Protein AF-A0A972CJJ8-F1 (afdb_monomer_lite)

Radius of gyration: 21.3 Å; chains: 1; bounding box: 48×37×54 Å

Structure (mmCIF, N/CA/C/O backbone):
data_AF-A0A972CJJ8-F1
#
_entry.id   AF-A0A972CJJ8-F1
#
loop_
_atom_site.group_PDB
_atom_site.id
_atom_site.type_symbol
_atom_site.label_atom_id
_atom_site.label_alt_id
_atom_site.label_comp_id
_atom_site.label_asym_id
_atom_site.label_entity_id
_atom_site.label_seq_id
_atom_site.pdbx_PDB_ins_code
_atom_site.Cartn_x
_atom_site.Cartn_y
_atom_site.Cartn_z
_atom_site.occupancy
_atom_site.B_iso_or_equiv
_atom_site.auth_seq_id
_atom_site.auth_comp_id
_atom_site.auth_asym_id
_atom_site.auth_atom_id
_atom_site.pdbx_PDB_model_num
ATOM 1 N N . GLY A 1 1 ? -22.666 -7.165 20.904 1.00 80.94 1 GLY A N 1
ATOM 2 C CA . GLY A 1 1 ? -22.511 -8.001 19.707 1.00 80.94 1 GLY A CA 1
ATOM 3 C C . GLY A 1 1 ? -22.307 -7.092 18.524 1.00 80.94 1 GLY A C 1
ATOM 4 O O . GLY A 1 1 ? -23.019 -6.099 18.411 1.00 80.94 1 GLY A O 1
ATOM 5 N N . LEU A 1 2 ? -21.305 -7.395 17.711 1.00 93.00 2 LEU A N 1
ATOM 6 C CA . LEU A 1 2 ? -20.988 -6.738 16.452 1.00 93.00 2 LEU A CA 1
ATOM 7 C C . LEU A 1 2 ? -21.570 -7.578 15.318 1.00 93.00 2 LEU A C 1
ATOM 9 O O . LEU A 1 2 ? -21.257 -8.761 15.215 1.00 93.00 2 LEU A O 1
ATOM 13 N N . THR A 1 3 ? -22.386 -6.974 14.462 1.00 94.75 3 THR A N 1
ATOM 14 C CA . THR A 1 3 ? -23.013 -7.681 13.341 1.00 94.75 3 THR A CA 1
ATOM 15 C C . THR A 1 3 ? -22.287 -7.351 12.041 1.00 94.75 3 THR A C 1
ATOM 17 O O . THR A 1 3 ? -22.254 -6.195 11.615 1.00 94.75 3 THR A O 1
ATOM 20 N N . ILE A 1 4 ? -21.734 -8.366 11.375 1.00 94.31 4 ILE A N 1
ATOM 21 C CA . ILE A 1 4 ? -21.133 -8.240 10.044 1.00 94.31 4 ILE A CA 1
ATOM 22 C C . ILE A 1 4 ? -22.136 -8.743 9.012 1.00 94.31 4 ILE A C 1
ATOM 24 O O . ILE A 1 4 ? -22.560 -9.899 9.041 1.00 94.31 4 ILE A O 1
ATOM 28 N N . LYS A 1 5 ? -22.492 -7.867 8.070 1.00 94.44 5 LYS A N 1
ATOM 29 C CA . LYS A 1 5 ? -23.396 -8.179 6.963 1.00 94.44 5 LYS A CA 1
ATOM 30 C C . LYS A 1 5 ? -22.631 -8.226 5.648 1.00 94.44 5 LYS A C 1
ATOM 32 O O . LYS A 1 5 ? -21.999 -7.249 5.254 1.00 94.44 5 LYS A O 1
ATOM 37 N N . THR A 1 6 ? -22.741 -9.346 4.947 1.00 94.75 6 THR A N 1
ATOM 38 C CA . THR A 1 6 ? -22.230 -9.520 3.584 1.00 94.75 6 THR A CA 1
ATOM 39 C C . THR A 1 6 ? -23.395 -9.672 2.602 1.00 94.75 6 THR A C 1
ATOM 41 O O . THR A 1 6 ? -24.566 -9.598 2.979 1.00 94.75 6 THR A O 1
ATOM 44 N N . ALA A 1 7 ? -23.094 -9.882 1.317 1.00 96.12 7 ALA A N 1
ATOM 45 C CA . ALA A 1 7 ? -24.115 -10.214 0.323 1.00 96.12 7 ALA A CA 1
ATOM 46 C C . ALA A 1 7 ? -24.763 -11.594 0.556 1.00 96.12 7 ALA A C 1
ATOM 48 O O . ALA A 1 7 ? -25.822 -11.865 -0.006 1.00 96.12 7 ALA A O 1
ATOM 49 N N . TYR A 1 8 ? -24.130 -12.456 1.357 1.00 96.25 8 TYR A N 1
ATOM 50 C CA . TYR A 1 8 ? -24.517 -13.858 1.515 1.00 96.25 8 TYR A CA 1
ATOM 51 C C . TYR A 1 8 ? -25.035 -14.184 2.915 1.00 96.25 8 TYR A C 1
ATOM 53 O O . TYR A 1 8 ? -25.892 -15.051 3.054 1.00 96.25 8 TYR A O 1
ATOM 61 N N . GLU A 1 9 ? -24.542 -13.496 3.945 1.00 96.94 9 GLU A N 1
ATOM 62 C CA . GLU A 1 9 ? -24.858 -13.822 5.334 1.00 96.94 9 GLU A CA 1
ATOM 63 C C . GLU A 1 9 ? -24.798 -12.612 6.269 1.00 96.94 9 GLU A C 1
ATOM 65 O O . GLU A 1 9 ? -24.289 -11.540 5.931 1.00 96.94 9 GLU A O 1
ATOM 70 N N . CYS A 1 10 ? -25.349 -12.812 7.462 1.00 97.38 10 CYS A N 1
ATOM 71 C CA . CYS A 1 10 ? -25.335 -11.870 8.567 1.00 97.38 10 CYS A CA 1
ATOM 72 C C . CYS A 1 10 ? -24.898 -12.646 9.808 1.00 97.38 10 CYS A C 1
ATOM 74 O O . CYS A 1 10 ? -25.596 -13.574 10.215 1.00 97.38 10 CYS A O 1
ATOM 76 N N . LEU A 1 11 ? -23.737 -12.299 10.357 1.00 97.50 11 LEU A N 1
ATOM 77 C CA . LEU A 1 11 ? -23.111 -13.018 11.464 1.00 97.50 11 LEU A CA 1
ATOM 78 C C . LEU A 1 11 ? -22.839 -12.066 12.626 1.00 97.50 11 LEU A C 1
ATOM 80 O O . LEU A 1 11 ? -22.425 -10.926 12.406 1.00 97.50 11 LEU A O 1
ATOM 84 N N . ASP A 1 12 ? -23.039 -12.560 13.844 1.00 97.31 12 ASP A N 1
ATOM 85 C CA . ASP A 1 12 ? -22.763 -11.829 15.077 1.00 97.31 12 ASP A CA 1
ATOM 86 C C . ASP A 1 12 ? -21.460 -12.314 15.713 1.00 97.31 12 ASP A C 1
ATOM 88 O O . ASP A 1 12 ? -21.200 -13.514 15.804 1.00 97.31 12 ASP A O 1
ATOM 92 N N . PHE A 1 13 ? -20.660 -11.361 16.180 1.00 97.00 13 PHE A N 1
ATOM 93 C CA . PHE A 1 13 ? -19.375 -11.592 16.827 1.00 97.00 13 PHE A CA 1
ATOM 94 C C . PHE A 1 13 ? -19.277 -10.792 18.126 1.00 97.00 13 PHE A C 1
ATOM 96 O O . PHE A 1 13 ? -19.833 -9.697 18.247 1.00 97.00 13 PHE A O 1
ATOM 103 N N . ASP A 1 14 ? -18.529 -11.310 19.095 1.00 95.94 14 ASP A N 1
ATOM 104 C CA . ASP A 1 14 ? -18.196 -10.559 20.309 1.00 95.94 14 ASP A CA 1
ATOM 105 C C . ASP A 1 14 ? -17.062 -9.560 20.058 1.00 95.94 14 ASP A C 1
ATOM 107 O O . ASP A 1 14 ? -17.051 -8.470 20.629 1.00 95.94 14 ASP A O 1
ATOM 111 N N . GLN A 1 15 ? -16.125 -9.925 19.178 1.00 96.25 15 GLN A N 1
ATOM 112 C CA . GLN A 1 15 ? -14.938 -9.142 18.855 1.00 96.25 15 GLN A CA 1
ATOM 113 C C . GLN A 1 15 ? -14.628 -9.208 17.355 1.00 96.25 15 GLN A C 1
ATOM 115 O O . GLN A 1 15 ? -14.825 -10.243 16.717 1.00 96.25 15 GLN A O 1
ATOM 120 N N . VAL A 1 16 ? -14.112 -8.112 16.792 1.00 96.19 16 VAL A N 1
ATOM 121 C CA . VAL A 1 16 ? -13.704 -8.005 15.385 1.00 96.19 16 VAL A CA 1
ATOM 122 C C . VAL A 1 16 ? -12.312 -7.387 15.297 1.00 96.19 16 VAL A C 1
ATOM 124 O O . VAL A 1 16 ? -12.071 -6.293 15.804 1.00 96.19 16 VAL A O 1
ATOM 127 N N . VAL A 1 17 ? -11.406 -8.074 14.599 1.00 96.81 17 VAL A N 1
ATOM 128 C CA . VAL A 1 17 ? -10.062 -7.575 14.281 1.00 96.81 17 VAL A CA 1
ATOM 129 C C . VAL A 1 17 ? -10.027 -7.118 12.825 1.00 96.81 17 VAL A C 1
ATOM 131 O O . VAL A 1 17 ? -10.236 -7.911 11.907 1.00 96.81 17 VAL A O 1
ATOM 134 N N . MET A 1 18 ? -9.746 -5.837 12.601 1.00 96.19 18 MET A N 1
ATOM 135 C CA . MET A 1 18 ? -9.663 -5.230 11.276 1.00 96.19 18 MET A CA 1
ATOM 136 C C . MET A 1 18 ? -8.200 -5.122 10.836 1.00 96.19 18 MET A C 1
ATOM 138 O O . MET A 1 18 ? -7.457 -4.274 11.324 1.00 96.19 18 MET A O 1
ATOM 142 N N . ALA A 1 19 ? -7.800 -5.976 9.892 1.00 95.25 19 ALA A N 1
ATOM 143 C CA . ALA A 1 19 ? -6.480 -5.962 9.242 1.00 95.25 19 ALA A CA 1
ATOM 144 C C . ALA A 1 19 ? -6.530 -5.422 7.795 1.00 95.25 19 ALA A C 1
ATOM 146 O O . ALA A 1 19 ? -5.614 -5.625 7.000 1.00 95.25 19 ALA A O 1
ATOM 147 N N . CYS A 1 20 ? -7.647 -4.797 7.425 1.00 93.81 20 CYS A N 1
ATOM 148 C CA . CYS A 1 20 ? -7.935 -4.281 6.092 1.00 93.81 20 CYS A CA 1
ATOM 149 C C . CYS A 1 20 ? -7.614 -2.778 5.978 1.00 93.81 20 CYS A C 1
ATOM 151 O O . CYS A 1 20 ? -7.429 -2.115 6.999 1.00 93.81 20 CYS A O 1
ATOM 153 N N . PRO A 1 21 ? -7.593 -2.207 4.757 1.00 95.06 21 PRO A N 1
ATOM 154 C CA . PRO A 1 21 ? -7.491 -0.760 4.558 1.00 95.06 21 PRO A CA 1
ATOM 155 C C . PRO A 1 21 ? -8.620 -0.019 5.298 1.00 95.06 21 PRO A C 1
ATOM 157 O O . PRO A 1 21 ? -9.790 -0.109 4.919 1.00 95.06 21 PRO A O 1
ATOM 160 N N . LEU A 1 22 ? -8.281 0.643 6.409 1.00 95.69 22 LEU A N 1
ATOM 161 C CA . LEU A 1 22 ? -9.261 1.183 7.359 1.00 95.69 22 LEU A CA 1
ATOM 162 C C . LEU A 1 22 ? -10.067 2.356 6.789 1.00 95.69 22 LEU A C 1
ATOM 164 O O . LEU A 1 22 ? -11.198 2.585 7.214 1.00 95.69 22 LEU A O 1
ATOM 168 N N . GLU A 1 23 ? -9.528 3.064 5.796 1.00 95.81 23 GLU A N 1
ATOM 169 C CA . GLU A 1 23 ? -10.211 4.159 5.105 1.00 95.81 23 GLU A CA 1
ATOM 170 C C . GLU A 1 23 ? -11.465 3.680 4.366 1.00 95.81 23 GLU A C 1
ATOM 172 O O . GLU A 1 23 ? -12.417 4.431 4.199 1.00 95.81 23 GLU A O 1
ATOM 177 N N . GLN A 1 24 ? -11.512 2.407 3.958 1.00 95.38 24 GLN A N 1
ATOM 178 C CA . GLN A 1 24 ? -12.688 1.832 3.288 1.00 95.38 24 GLN A CA 1
ATOM 179 C C . GLN A 1 24 ? -13.877 1.653 4.234 1.00 95.38 24 GLN A C 1
ATOM 181 O O . GLN A 1 24 ? -15.006 1.462 3.784 1.00 95.38 24 GLN A O 1
ATOM 186 N N . PHE A 1 25 ? -13.623 1.732 5.539 1.00 94.56 25 PHE A N 1
ATOM 187 C CA . PHE A 1 25 ? -14.601 1.523 6.594 1.00 94.56 25 PHE A CA 1
ATOM 188 C C . PHE A 1 25 ? -14.829 2.786 7.428 1.00 94.56 25 PHE A C 1
ATOM 190 O O . PHE A 1 25 ? -15.491 2.712 8.460 1.00 94.56 25 PHE A O 1
ATOM 197 N N . SER A 1 26 ? -14.333 3.950 6.998 1.00 95.31 26 SER A N 1
ATOM 198 C CA . SER A 1 26 ? -14.514 5.217 7.720 1.00 95.31 26 SER A CA 1
ATOM 199 C C . SER A 1 26 ? -15.981 5.640 7.843 1.00 95.31 26 SER A C 1
ATOM 201 O O . SER A 1 26 ? -16.353 6.299 8.808 1.00 95.31 26 SER A O 1
ATOM 203 N N . ASN A 1 27 ? -16.837 5.203 6.918 1.00 94.00 27 ASN A N 1
ATOM 204 C CA . ASN A 1 27 ? -18.266 5.520 6.908 1.00 94.00 27 ASN A CA 1
ATOM 205 C C . ASN A 1 27 ? -19.124 4.604 7.794 1.00 94.00 27 ASN A C 1
ATOM 207 O O . ASN A 1 27 ? -20.345 4.739 7.784 1.00 94.00 27 ASN A O 1
ATOM 211 N N . LEU A 1 28 ? -18.533 3.650 8.521 1.00 93.00 28 LEU A N 1
ATOM 212 C CA . LEU A 1 28 ? -19.305 2.816 9.439 1.00 93.00 28 LEU A CA 1
ATOM 213 C C . LEU A 1 28 ? -19.816 3.644 10.629 1.00 93.00 28 LEU A C 1
ATOM 215 O O . LEU A 1 28 ? -19.073 4.418 11.235 1.00 93.00 28 LEU A O 1
ATOM 219 N N . ASP A 1 29 ? -21.065 3.397 11.025 1.00 91.19 29 ASP A N 1
ATOM 220 C CA . ASP A 1 29 ? -21.730 4.095 12.138 1.00 91.19 29 ASP A CA 1
ATOM 221 C C . ASP A 1 29 ? -21.117 3.793 13.520 1.00 91.19 29 ASP A C 1
ATOM 223 O O . ASP A 1 29 ? -21.467 4.425 14.514 1.00 91.19 29 ASP A O 1
ATOM 227 N N . ILE A 1 30 ? -20.168 2.854 13.592 1.00 92.38 30 ILE A N 1
ATOM 228 C CA . ILE A 1 30 ? -19.437 2.502 14.819 1.00 92.38 30 ILE A CA 1
ATOM 229 C C . ILE A 1 30 ? -18.415 3.574 15.233 1.00 92.38 30 ILE A C 1
ATOM 231 O O . ILE A 1 30 ? -17.886 3.540 16.343 1.00 92.38 30 ILE A O 1
ATOM 235 N N . TRP A 1 31 ? -18.116 4.530 14.351 1.00 94.88 31 TRP A N 1
ATOM 236 C CA . TRP A 1 31 ? -17.093 5.544 14.579 1.00 94.88 31 TRP A CA 1
ATOM 237 C C . TRP A 1 31 ? -17.669 6.878 15.052 1.00 94.88 31 TRP A C 1
ATOM 239 O O . TRP A 1 31 ? -18.626 7.410 14.477 1.00 94.88 31 TRP A O 1
ATOM 249 N N . ASP A 1 32 ? -17.007 7.489 16.038 1.00 95.00 32 ASP A N 1
ATOM 250 C CA . ASP A 1 32 ? -17.199 8.907 16.347 1.00 95.00 32 ASP A CA 1
ATOM 251 C C . ASP A 1 32 ? -16.605 9.814 15.254 1.00 95.00 32 ASP A C 1
ATOM 253 O O . ASP A 1 32 ? -15.777 9.389 14.446 1.00 95.00 32 ASP A O 1
ATOM 257 N N . GLU A 1 33 ? -17.028 11.080 15.223 1.00 96.12 33 GLU A N 1
ATOM 258 C CA . GLU A 1 33 ? -16.625 12.039 14.183 1.00 96.12 33 GLU A CA 1
ATOM 259 C C . GLU A 1 33 ? -15.104 12.198 14.067 1.00 96.12 33 GLU A C 1
ATOM 261 O O . GLU A 1 33 ? -14.577 12.319 12.960 1.00 96.12 33 GLU A O 1
ATOM 266 N N . LYS A 1 34 ? -14.383 12.151 15.195 1.00 96.12 34 LYS A N 1
ATOM 267 C CA . LYS A 1 34 ? -12.925 12.303 15.210 1.00 96.12 34 LYS A CA 1
ATOM 268 C C . LYS A 1 34 ? -12.230 11.066 14.640 1.00 96.12 34 LYS A C 1
ATOM 270 O O . LYS A 1 34 ? -11.247 11.207 13.917 1.00 96.12 34 LYS A O 1
ATOM 275 N N . THR A 1 35 ? -12.731 9.867 14.937 1.00 96.31 35 THR A N 1
ATOM 276 C CA . THR A 1 35 ? -12.243 8.629 14.315 1.00 96.31 35 THR A CA 1
ATOM 277 C C . THR A 1 35 ? -12.457 8.666 12.808 1.00 96.31 35 THR A C 1
ATOM 279 O O . THR A 1 35 ? -11.501 8.438 12.071 1.00 96.31 35 THR A O 1
ATOM 282 N N . ARG A 1 36 ? -13.665 9.018 12.341 1.00 97.19 36 ARG A N 1
ATOM 283 C CA . ARG A 1 36 ? -13.954 9.114 10.898 1.00 97.19 36 ARG A CA 1
ATOM 284 C C . ARG A 1 36 ? -13.008 10.086 10.205 1.00 97.19 36 ARG A C 1
ATOM 286 O O . ARG A 1 36 ? -12.357 9.708 9.238 1.00 97.19 36 ARG A O 1
ATOM 293 N N . TYR A 1 37 ? -12.842 11.278 10.785 1.00 96.69 37 TYR A N 1
ATOM 294 C CA . TYR A 1 37 ? -11.895 12.282 10.303 1.00 96.69 37 TYR A CA 1
ATOM 295 C C . TYR A 1 37 ? -10.486 11.711 10.103 1.00 96.69 37 TYR A C 1
ATOM 297 O O . TYR A 1 37 ? -9.876 11.958 9.069 1.00 96.69 37 TYR A O 1
ATOM 305 N N . PHE A 1 38 ? -9.962 10.939 11.058 1.00 98.06 38 PHE A N 1
ATOM 306 C CA . PHE A 1 38 ? -8.629 10.356 10.928 1.00 98.06 38 PHE A CA 1
ATOM 307 C C . PHE A 1 38 ? -8.553 9.215 9.917 1.00 98.06 38 PHE A C 1
ATOM 309 O O . PHE A 1 38 ? -7.598 9.172 9.143 1.00 98.06 38 PHE A O 1
ATOM 316 N N . LEU A 1 39 ? -9.540 8.317 9.892 1.00 97.38 39 LEU A N 1
ATOM 317 C CA . LEU A 1 39 ? -9.571 7.221 8.922 1.00 97.38 39 LEU A CA 1
ATOM 318 C C . LEU A 1 39 ? -9.620 7.753 7.478 1.00 97.38 39 LEU A C 1
ATOM 320 O O . LEU A 1 39 ? -8.898 7.251 6.620 1.00 97.38 39 LEU A O 1
ATOM 324 N N . ASP A 1 40 ? -10.366 8.834 7.231 1.00 97.25 40 ASP A N 1
ATOM 325 C CA . ASP A 1 40 ? -10.446 9.504 5.922 1.00 97.25 40 ASP A CA 1
ATOM 326 C C . ASP A 1 40 ? -9.139 10.198 5.494 1.00 97.25 40 ASP A C 1
ATOM 328 O O . ASP A 1 40 ? -8.966 10.566 4.328 1.00 97.25 40 ASP A O 1
ATOM 332 N N . LYS A 1 41 ? -8.200 10.409 6.424 1.00 97.75 41 LYS A N 1
ATOM 333 C CA . LYS A 1 41 ? -6.893 11.024 6.144 1.00 97.75 41 LYS A CA 1
ATOM 334 C C . LYS A 1 41 ? -5.822 10.010 5.766 1.00 97.75 41 LYS A C 1
ATOM 336 O O . LYS A 1 41 ? -4.723 10.440 5.404 1.00 97.75 41 LYS A O 1
ATOM 341 N N . ILE A 1 42 ? -6.114 8.709 5.835 1.00 97.62 42 ILE A N 1
ATOM 342 C CA . ILE A 1 42 ? -5.186 7.662 5.407 1.00 97.62 42 ILE A CA 1
ATOM 343 C C . ILE A 1 42 ? -4.970 7.785 3.895 1.00 97.62 42 ILE A C 1
ATOM 345 O O . ILE A 1 42 ? -5.899 7.807 3.088 1.00 97.62 42 ILE A O 1
ATOM 349 N N . LYS A 1 43 ? -3.703 7.892 3.514 1.00 96.19 43 LYS A N 1
ATOM 350 C CA . LYS A 1 43 ? -3.205 8.025 2.146 1.00 96.19 43 LYS A CA 1
ATOM 351 C C . LYS A 1 43 ? -2.345 6.820 1.810 1.00 96.19 43 LYS A C 1
ATOM 353 O O . LYS A 1 43 ? -1.860 6.125 2.694 1.00 96.19 43 LYS A O 1
ATOM 358 N N . TYR A 1 44 ? -2.130 6.615 0.519 1.00 95.38 44 TYR A N 1
ATOM 359 C CA . TYR A 1 44 ? -1.328 5.522 -0.012 1.00 95.38 44 TYR A CA 1
ATOM 360 C C . TYR A 1 44 ? -0.361 6.054 -1.054 1.00 95.38 44 TYR A C 1
ATOM 362 O O . TYR A 1 44 ? -0.612 7.081 -1.689 1.00 95.38 44 TYR A O 1
ATOM 370 N N . GLN A 1 45 ? 0.729 5.326 -1.240 1.00 92.00 45 GLN A N 1
ATOM 371 C CA . GLN A 1 45 ? 1.565 5.455 -2.417 1.00 92.00 45 GLN A CA 1
ATOM 372 C C . GLN A 1 45 ? 1.034 4.526 -3.505 1.00 92.00 45 GLN A C 1
ATOM 374 O O . GLN A 1 45 ? 0.869 3.323 -3.297 1.00 92.00 45 GLN A O 1
ATOM 379 N N . ASP A 1 46 ? 0.799 5.086 -4.683 1.00 93.31 46 ASP A N 1
ATOM 380 C CA . ASP A 1 46 ? 0.463 4.315 -5.871 1.00 93.31 46 ASP A CA 1
ATOM 381 C C . ASP A 1 46 ? 1.732 3.644 -6.414 1.00 93.31 46 ASP A C 1
ATOM 383 O O . ASP A 1 46 ? 2.650 4.313 -6.904 1.00 93.31 46 ASP A O 1
ATOM 387 N N . PHE A 1 47 ? 1.801 2.318 -6.281 1.00 94.88 47 PHE A N 1
ATOM 388 C CA . PHE A 1 47 ? 2.988 1.524 -6.588 1.00 94.88 47 PHE A CA 1
ATOM 389 C C . PHE A 1 47 ? 2.675 0.455 -7.632 1.00 94.88 47 PHE A C 1
ATOM 391 O O . PHE A 1 47 ? 1.718 -0.308 -7.507 1.00 94.88 47 PHE A O 1
ATOM 398 N N . ASN A 1 48 ? 3.481 0.393 -8.683 1.00 96.75 48 ASN A N 1
ATOM 399 C CA . ASN A 1 48 ? 3.289 -0.505 -9.809 1.00 96.75 48 ASN A CA 1
ATOM 400 C C . ASN A 1 48 ? 4.378 -1.570 -9.824 1.00 96.75 48 ASN A C 1
ATOM 402 O O . ASN A 1 48 ? 5.562 -1.279 -9.649 1.00 96.75 48 ASN A O 1
ATOM 406 N N . THR A 1 49 ? 3.959 -2.798 -10.107 1.00 97.31 49 THR A N 1
ATOM 407 C CA . THR A 1 49 ? 4.843 -3.935 -10.352 1.00 97.31 49 THR A CA 1
ATOM 408 C C . THR A 1 49 ? 4.566 -4.486 -11.741 1.00 97.31 49 THR A C 1
ATOM 410 O O . THR A 1 49 ? 3.418 -4.834 -12.047 1.00 97.31 49 THR A O 1
ATOM 413 N N . TYR A 1 50 ? 5.603 -4.605 -12.561 1.00 97.31 50 TYR A N 1
ATOM 414 C CA . TYR A 1 50 ? 5.508 -5.133 -13.917 1.00 97.31 50 TYR A CA 1
ATOM 415 C C . TYR A 1 50 ? 6.397 -6.361 -14.069 1.00 97.31 50 TYR A C 1
ATOM 417 O O . TYR A 1 50 ? 7.588 -6.292 -13.804 1.00 97.31 50 TYR A O 1
ATOM 425 N N . GLY A 1 51 ? 5.835 -7.473 -14.527 1.00 95.88 51 GLY A N 1
ATOM 426 C CA . GLY A 1 51 ? 6.598 -8.623 -14.997 1.00 95.88 51 GLY A CA 1
ATOM 427 C C . GLY A 1 51 ? 6.797 -8.520 -16.503 1.00 95.88 51 GLY A C 1
ATOM 428 O O . GLY A 1 51 ? 5.811 -8.498 -17.244 1.00 95.88 51 GLY A O 1
ATOM 429 N N . PHE A 1 52 ? 8.046 -8.487 -16.955 1.00 95.00 52 PHE A N 1
ATOM 430 C CA . PHE A 1 52 ? 8.410 -8.501 -18.369 1.00 95.00 52 PHE A CA 1
ATOM 431 C C . PHE A 1 52 ? 9.247 -9.727 -18.700 1.00 95.00 52 PHE A C 1
ATOM 433 O O . PHE A 1 52 ? 10.164 -10.082 -17.967 1.00 95.00 52 PHE A O 1
ATOM 440 N N . ILE A 1 53 ? 8.942 -10.351 -19.833 1.00 93.12 53 ILE A N 1
ATOM 441 C CA . ILE A 1 53 ? 9.810 -11.348 -20.451 1.00 93.12 53 ILE A CA 1
ATOM 442 C C . ILE A 1 53 ? 10.768 -10.595 -21.369 1.00 93.12 53 ILE A C 1
ATOM 444 O O . ILE A 1 53 ? 10.314 -9.862 -22.249 1.00 93.12 53 ILE A O 1
ATOM 448 N N . VAL A 1 54 ? 12.068 -10.754 -21.140 1.00 90.31 54 VAL A N 1
ATOM 449 C CA . VAL A 1 54 ? 13.136 -10.004 -21.811 1.00 90.31 54 VAL A CA 1
ATOM 450 C C . VAL A 1 54 ? 14.181 -10.954 -22.385 1.00 90.31 54 VAL A C 1
ATOM 452 O O . VAL A 1 54 ? 14.405 -12.032 -21.843 1.00 90.31 54 VAL A O 1
ATOM 455 N N . ASP A 1 55 ? 14.818 -10.564 -23.486 1.00 85.06 55 ASP A N 1
ATOM 456 C CA . ASP A 1 55 ? 15.893 -11.313 -24.155 1.00 85.06 55 ASP A CA 1
ATOM 457 C C . ASP A 1 55 ? 17.251 -11.188 -23.444 1.00 85.06 55 ASP A C 1
ATOM 459 O O . A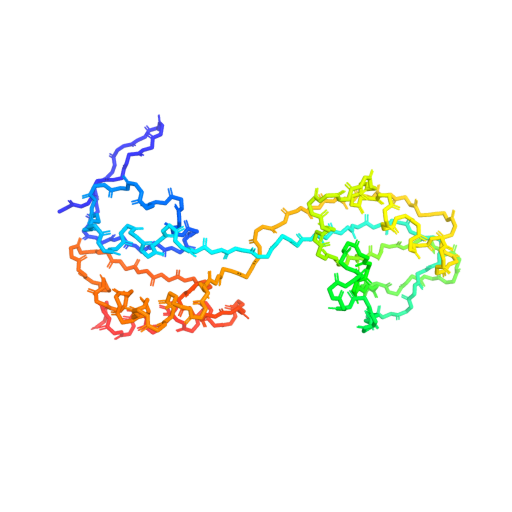SP A 1 55 ? 18.114 -12.055 -23.568 1.00 85.06 55 ASP A O 1
ATOM 463 N N . ARG A 1 56 ? 17.438 -10.103 -22.690 1.00 80.69 56 ARG A N 1
ATOM 464 C CA . ARG A 1 56 ? 18.624 -9.830 -21.882 1.00 80.69 56 ARG A CA 1
ATOM 465 C C . ARG A 1 56 ? 18.207 -9.490 -20.464 1.00 80.69 56 ARG A C 1
ATOM 467 O O . ARG A 1 56 ? 17.812 -8.367 -20.166 1.00 80.69 56 ARG A O 1
ATOM 474 N N . VAL A 1 57 ? 18.304 -10.485 -19.592 1.00 72.81 57 VAL A N 1
ATOM 475 C CA . VAL A 1 57 ? 17.993 -10.336 -18.173 1.00 72.81 57 VAL A CA 1
ATOM 476 C C . VAL A 1 57 ? 19.169 -9.636 -17.478 1.00 72.81 57 VAL A C 1
ATOM 478 O O . VAL A 1 57 ? 20.280 -10.178 -17.489 1.00 72.81 57 VAL A O 1
ATOM 481 N N . PRO A 1 58 ? 18.982 -8.446 -16.877 1.00 74.75 58 PRO A N 1
ATOM 482 C CA . PRO A 1 58 ? 20.013 -7.867 -16.020 1.00 74.75 58 PRO A CA 1
ATOM 483 C C . PRO A 1 58 ? 20.244 -8.806 -14.832 1.00 74.75 58 PRO A C 1
ATOM 485 O O . PRO A 1 58 ? 19.289 -9.326 -14.276 1.00 74.75 58 PRO A O 1
ATOM 488 N N . ARG A 1 59 ? 21.492 -9.075 -14.437 1.00 76.62 59 ARG A N 1
ATOM 489 C CA . ARG A 1 59 ? 21.750 -10.044 -13.357 1.00 76.62 59 ARG A CA 1
ATOM 490 C C . ARG A 1 59 ? 21.360 -9.482 -11.990 1.00 76.62 59 ARG A C 1
ATOM 492 O O . ARG A 1 59 ? 21.760 -8.371 -11.646 1.00 76.62 59 ARG A O 1
ATOM 499 N N . GLY A 1 60 ? 20.670 -10.302 -11.199 1.00 83.38 60 GLY A N 1
ATOM 500 C CA . GLY A 1 60 ? 20.325 -10.012 -9.812 1.00 83.38 60 GLY A CA 1
ATOM 501 C C . GLY A 1 60 ? 19.308 -8.881 -9.653 1.00 83.38 60 GLY A C 1
ATOM 502 O O . GLY A 1 60 ? 18.467 -8.635 -10.516 1.00 83.38 60 GLY A O 1
ATOM 503 N N . CYS A 1 61 ? 19.396 -8.191 -8.522 1.00 88.94 61 CYS A N 1
ATOM 504 C CA . CYS A 1 61 ? 18.541 -7.061 -8.186 1.00 88.94 61 CYS A CA 1
ATOM 505 C C . CYS A 1 61 ? 19.355 -5.767 -8.227 1.00 88.94 61 CYS A C 1
ATOM 507 O O . CYS A 1 61 ? 20.515 -5.738 -7.804 1.00 88.94 61 CYS A O 1
ATOM 509 N N . GLY A 1 62 ? 18.749 -4.696 -8.724 1.00 90.31 62 GLY A N 1
ATOM 510 C CA . GLY A 1 62 ? 19.372 -3.382 -8.736 1.00 90.31 62 GLY A CA 1
ATOM 511 C C . GLY A 1 62 ? 18.364 -2.251 -8.631 1.00 90.31 62 GLY A C 1
ATOM 512 O O . GLY A 1 62 ? 17.154 -2.445 -8.731 1.00 90.31 62 GLY A O 1
ATOM 513 N N . CYS A 1 63 ? 18.891 -1.057 -8.378 1.00 93.38 63 CYS A N 1
ATOM 514 C CA . CYS A 1 63 ? 18.113 0.144 -8.119 1.00 93.38 63 CYS A CA 1
ATOM 515 C C . CYS A 1 63 ? 18.663 1.318 -8.935 1.00 93.38 63 CYS A C 1
ATOM 517 O O . CYS A 1 63 ? 19.877 1.516 -9.001 1.00 93.38 63 CYS A O 1
ATOM 519 N N . ILE A 1 64 ? 17.768 2.112 -9.522 1.00 93.00 64 ILE A N 1
ATOM 520 C CA . ILE A 1 64 ? 18.083 3.355 -10.229 1.00 93.00 64 ILE A CA 1
ATOM 521 C C . ILE A 1 64 ? 17.757 4.514 -9.286 1.00 93.00 64 ILE A C 1
ATOM 523 O O . ILE A 1 64 ? 16.645 5.041 -9.273 1.00 93.00 64 ILE A O 1
ATOM 527 N N . LEU A 1 65 ? 18.731 4.902 -8.460 1.00 92.62 65 LEU A N 1
ATOM 528 C CA . LEU A 1 65 ? 18.531 5.895 -7.394 1.00 92.62 65 LEU A CA 1
ATOM 529 C C . LEU A 1 65 ? 18.070 7.261 -7.919 1.00 92.62 65 LEU A C 1
ATOM 531 O O . LEU A 1 65 ? 17.293 7.945 -7.257 1.00 92.62 65 LEU A O 1
ATOM 535 N N . GLU A 1 66 ? 18.495 7.644 -9.121 1.00 93.25 66 GLU A N 1
ATOM 536 C CA . GLU A 1 66 ? 18.073 8.887 -9.778 1.00 93.25 66 GLU A CA 1
ATOM 537 C C . GLU A 1 66 ? 16.554 8.934 -10.008 1.00 93.25 66 GLU A C 1
ATOM 539 O O . GLU A 1 66 ? 15.937 9.997 -9.902 1.00 93.25 66 GLU A O 1
ATOM 544 N N . ASN A 1 67 ? 15.926 7.773 -10.225 1.00 95.06 67 ASN A N 1
ATOM 545 C CA . ASN A 1 67 ? 14.485 7.657 -10.430 1.00 95.06 67 ASN A CA 1
ATOM 546 C C . ASN A 1 67 ? 13.670 7.732 -9.123 1.00 95.06 67 ASN A C 1
ATOM 548 O O . ASN A 1 67 ? 12.442 7.783 -9.169 1.00 95.06 67 ASN A O 1
ATOM 552 N N . LEU A 1 68 ? 14.318 7.815 -7.952 1.00 90.69 68 LEU A N 1
ATOM 553 C CA . LEU A 1 68 ? 13.643 8.118 -6.678 1.00 90.69 68 LEU A CA 1
ATOM 554 C C . LEU A 1 68 ? 13.286 9.606 -6.537 1.00 90.69 68 LEU A C 1
ATOM 556 O O . LEU A 1 68 ? 12.508 9.984 -5.659 1.00 90.69 68 LEU A O 1
ATOM 560 N N . SER A 1 69 ? 13.850 10.457 -7.394 1.00 91.75 69 SER A N 1
ATOM 561 C CA . SER A 1 69 ? 13.551 11.882 -7.431 1.00 91.75 69 SER A CA 1
ATOM 562 C C . SER A 1 69 ? 12.075 12.152 -7.781 1.00 91.75 69 SER A C 1
ATOM 564 O O . SER A 1 69 ? 11.536 11.521 -8.695 1.00 91.75 69 SER A O 1
ATOM 566 N N . PRO A 1 70 ? 11.411 13.150 -7.156 1.00 88.62 70 PRO A N 1
ATOM 567 C CA . PRO A 1 70 ? 10.063 13.567 -7.542 1.00 88.62 70 PRO A CA 1
ATOM 568 C C . PRO A 1 70 ? 9.915 13.916 -9.030 1.00 88.62 70 PRO A C 1
ATOM 570 O O . PRO A 1 70 ? 8.845 13.700 -9.596 1.00 88.62 70 PRO A O 1
ATOM 573 N N . GLN A 1 71 ? 10.974 14.430 -9.669 1.00 90.44 71 GLN A N 1
ATOM 574 C CA . GLN A 1 71 ? 10.979 14.777 -11.096 1.00 90.44 71 GLN A CA 1
ATOM 575 C C . GLN A 1 71 ? 11.010 13.548 -12.017 1.00 90.44 71 GLN A C 1
ATOM 577 O O . GLN A 1 71 ? 10.714 13.671 -13.201 1.00 90.44 71 GLN A O 1
ATOM 582 N N . ARG A 1 72 ? 11.355 12.373 -11.479 1.00 93.94 72 ARG A N 1
ATOM 583 C CA . ARG A 1 72 ? 11.467 11.098 -12.200 1.00 93.94 72 ARG A CA 1
ATOM 584 C C . ARG A 1 72 ? 10.404 10.081 -11.765 1.00 93.94 72 ARG A C 1
ATOM 586 O O . ARG A 1 72 ? 10.521 8.891 -12.046 1.00 93.94 72 ARG A O 1
ATOM 593 N N . LYS A 1 73 ? 9.333 10.533 -11.103 1.00 93.44 73 LYS A N 1
ATOM 594 C CA . LYS A 1 73 ? 8.178 9.679 -10.789 1.00 93.44 73 LYS A CA 1
ATOM 595 C C . LYS A 1 73 ? 7.604 9.040 -12.055 1.00 93.44 73 LYS A C 1
ATOM 597 O O . LYS A 1 73 ? 7.425 9.722 -13.060 1.00 93.44 73 LYS A O 1
ATOM 602 N N . GLY A 1 74 ? 7.260 7.757 -11.974 1.00 95.25 74 GLY A N 1
ATOM 603 C CA . GLY A 1 74 ? 6.775 6.967 -13.109 1.00 95.25 74 GLY A CA 1
ATOM 604 C C . GLY A 1 74 ? 7.826 6.050 -13.732 1.00 95.25 74 GLY A C 1
ATOM 605 O O . GLY A 1 74 ? 7.447 5.072 -14.369 1.00 95.25 74 GLY A O 1
ATOM 606 N N . HIS A 1 75 ? 9.113 6.336 -13.524 1.00 96.94 75 HIS A N 1
ATOM 607 C CA . HIS A 1 75 ? 10.219 5.554 -14.073 1.00 96.94 75 HIS A CA 1
ATOM 608 C C . HIS A 1 75 ? 10.596 4.358 -13.183 1.00 96.94 75 HIS A C 1
ATOM 610 O O . HIS A 1 75 ? 10.282 4.333 -11.987 1.00 96.94 75 HIS A O 1
ATOM 616 N N . ILE A 1 76 ? 11.289 3.373 -13.763 1.00 96.12 76 ILE A N 1
ATOM 617 C CA . ILE A 1 76 ? 11.782 2.175 -13.064 1.00 96.12 76 ILE A CA 1
ATOM 618 C C . ILE A 1 76 ? 12.673 2.593 -11.889 1.00 96.12 76 ILE A C 1
ATOM 620 O O . ILE A 1 76 ? 13.694 3.250 -12.079 1.00 96.12 76 ILE A O 1
ATOM 624 N N . THR A 1 77 ? 12.331 2.181 -10.671 1.00 96.25 77 THR A N 1
ATOM 625 C CA . THR A 1 77 ? 13.163 2.412 -9.482 1.00 96.25 77 THR A CA 1
ATOM 626 C C . THR A 1 77 ? 13.985 1.189 -9.125 1.00 96.25 77 THR A C 1
ATOM 628 O O . THR A 1 77 ? 15.157 1.325 -8.796 1.00 96.25 77 THR A O 1
ATOM 631 N N . ILE A 1 78 ? 13.395 -0.002 -9.203 1.00 95.06 78 ILE A N 1
ATOM 632 C CA . ILE A 1 78 ? 14.045 -1.272 -8.870 1.00 95.06 78 ILE A CA 1
ATOM 633 C C . ILE A 1 78 ? 13.735 -2.272 -9.979 1.00 95.06 78 ILE A C 1
ATOM 635 O O . ILE A 1 78 ? 12.623 -2.287 -10.514 1.00 95.06 78 ILE A O 1
ATOM 639 N N . TRP A 1 79 ? 14.700 -3.130 -10.289 1.00 93.31 79 TRP A N 1
ATOM 640 C CA . TRP A 1 79 ? 14.449 -4.370 -11.012 1.00 93.31 79 TRP A CA 1
ATOM 641 C C . TRP A 1 79 ? 14.911 -5.560 -10.177 1.00 93.31 79 TRP A C 1
ATOM 643 O O . TRP A 1 79 ? 15.917 -5.487 -9.473 1.00 93.31 79 TRP A O 1
ATOM 653 N N . ASP A 1 80 ? 14.183 -6.661 -10.290 1.00 92.69 80 ASP A N 1
ATOM 654 C CA . ASP A 1 80 ? 14.537 -7.947 -9.712 1.00 92.69 80 ASP A CA 1
ATOM 655 C C . ASP A 1 80 ? 14.518 -9.014 -10.808 1.00 92.69 80 ASP A C 1
ATOM 657 O O . ASP A 1 80 ? 13.465 -9.381 -11.343 1.00 92.69 80 ASP A O 1
ATOM 661 N N . ALA A 1 81 ? 15.707 -9.497 -11.155 1.00 89.50 81 ALA A N 1
ATOM 662 C CA . ALA A 1 81 ? 15.898 -10.691 -11.954 1.00 89.50 81 ALA A CA 1
ATOM 663 C C . ALA A 1 81 ? 16.256 -11.852 -11.032 1.00 89.50 81 ALA A C 1
ATOM 665 O O . ALA A 1 81 ? 17.421 -12.175 -10.788 1.00 89.50 81 ALA A O 1
ATOM 666 N N . ARG A 1 82 ? 15.204 -12.470 -10.509 1.00 83.69 82 ARG A N 1
ATOM 667 C CA . ARG A 1 82 ? 15.316 -13.517 -9.499 1.00 83.69 82 ARG A CA 1
ATOM 668 C C . ARG A 1 82 ? 15.921 -14.817 -10.024 1.00 83.69 82 ARG A C 1
ATOM 670 O O . ARG A 1 82 ? 16.529 -15.559 -9.256 1.00 83.69 82 ARG A O 1
ATOM 677 N N . TRP A 1 83 ? 15.698 -15.122 -11.299 1.00 81.44 83 TRP A N 1
ATOM 678 C CA . TRP A 1 83 ? 16.074 -16.400 -11.896 1.00 81.44 83 TRP A CA 1
ATOM 679 C C . TRP A 1 83 ? 17.293 -16.222 -12.794 1.00 81.44 83 TRP A C 1
ATOM 681 O O . TRP A 1 83 ? 17.294 -15.379 -13.692 1.00 81.44 83 TRP A O 1
ATOM 691 N N . GLU A 1 84 ? 18.333 -17.020 -12.545 1.00 67.94 84 GLU A N 1
ATOM 692 C CA . GLU A 1 84 ? 19.465 -17.118 -13.457 1.00 67.94 84 GLU A CA 1
ATOM 693 C C . GLU A 1 84 ? 19.042 -17.919 -14.683 1.00 67.94 84 GLU A C 1
ATOM 695 O O . GLU A 1 84 ? 18.870 -19.135 -14.640 1.00 67.94 84 GLU A O 1
ATOM 700 N N . GLU A 1 85 ? 18.859 -17.202 -15.778 1.00 69.81 85 GLU A N 1
ATOM 701 C CA . GLU A 1 85 ? 18.577 -17.785 -17.076 1.00 69.81 85 GLU A CA 1
ATOM 702 C C . GLU A 1 85 ? 19.887 -18.060 -17.828 1.00 69.81 85 GLU A C 1
ATOM 704 O O . GLU A 1 85 ? 20.892 -17.355 -17.671 1.00 69.81 85 GLU A O 1
ATOM 709 N N . GLY A 1 86 ? 19.894 -19.127 -18.629 1.00 61.12 86 GLY A N 1
ATOM 710 C CA . GLY A 1 86 ? 21.041 -19.497 -19.452 1.00 61.12 86 GLY A CA 1
ATOM 711 C C . GLY A 1 86 ? 21.405 -18.402 -20.461 1.00 61.12 86 GLY A C 1
ATOM 712 O O . GLY A 1 86 ? 20.579 -17.591 -20.875 1.00 61.12 86 GLY A O 1
ATOM 713 N N . VAL A 1 87 ? 22.666 -18.370 -20.898 1.00 60.44 87 VAL A N 1
ATOM 714 C CA . VAL A 1 87 ? 23.107 -17.414 -21.926 1.00 60.44 87 VAL A CA 1
ATOM 715 C C . VAL A 1 87 ? 22.273 -17.612 -23.199 1.00 60.44 87 VAL A C 1
ATOM 717 O O . VAL A 1 87 ? 22.333 -18.671 -23.819 1.00 60.44 87 VAL A O 1
ATOM 720 N N . GLY A 1 88 ? 21.514 -16.585 -23.590 1.00 63.91 88 GLY A N 1
ATOM 721 C CA . GLY A 1 88 ? 20.669 -16.598 -24.787 1.00 63.91 88 GLY A CA 1
ATOM 722 C C . GLY A 1 88 ? 19.226 -17.073 -24.576 1.00 63.91 88 GLY A C 1
ATOM 723 O O . GLY A 1 88 ? 18.505 -17.180 -25.568 1.00 63.91 88 GLY A O 1
ATOM 724 N N . SER A 1 89 ? 18.783 -17.343 -23.339 1.00 74.00 89 SER A N 1
ATOM 725 C CA . SER A 1 89 ? 17.361 -17.555 -23.042 1.00 74.00 89 SER A CA 1
ATOM 726 C C . SER A 1 89 ? 16.662 -16.258 -22.632 1.00 74.00 89 SER A C 1
ATOM 728 O O . SER A 1 89 ? 17.266 -15.327 -22.100 1.00 74.00 89 SER A O 1
ATOM 730 N N . GLN A 1 90 ? 15.360 -16.197 -22.919 1.00 85.06 90 GLN A N 1
ATOM 731 C CA . GLN A 1 90 ? 14.501 -15.157 -22.367 1.00 85.06 90 GLN A CA 1
ATOM 732 C C . GLN A 1 90 ? 14.291 -15.406 -20.875 1.00 85.06 90 GLN A C 1
ATOM 734 O O . GLN A 1 90 ? 14.169 -16.556 -20.462 1.00 85.06 90 GLN A O 1
ATOM 739 N N . GLY A 1 91 ? 14.154 -14.341 -20.093 1.00 88.62 91 GLY A N 1
ATOM 740 C CA . GLY A 1 91 ? 13.826 -14.456 -18.677 1.00 88.62 91 GLY A CA 1
ATOM 741 C C . GLY A 1 91 ? 12.816 -13.439 -18.198 1.00 88.62 91 GLY A C 1
ATOM 742 O O . GLY A 1 91 ? 12.527 -12.449 -18.870 1.00 88.62 91 GLY A O 1
ATOM 743 N N . LEU A 1 92 ? 12.266 -13.714 -17.020 1.00 91.06 92 LEU A N 1
ATOM 744 C CA . LEU A 1 92 ? 11.327 -12.833 -16.344 1.00 91.06 92 LEU A CA 1
ATOM 745 C C . LEU A 1 92 ? 12.089 -11.845 -15.457 1.00 91.06 92 LEU A C 1
ATOM 747 O O . LEU A 1 92 ? 12.793 -12.254 -14.535 1.00 91.06 92 LEU A O 1
ATOM 751 N N . VAL A 1 93 ? 11.880 -10.555 -15.697 1.00 93.12 93 VAL A N 1
ATOM 752 C CA . VAL A 1 93 ? 12.300 -9.473 -14.804 1.00 93.12 93 VAL A CA 1
ATOM 753 C C . VAL A 1 93 ? 11.070 -8.813 -14.192 1.00 93.12 93 VAL A C 1
ATOM 755 O O . VAL A 1 93 ? 10.077 -8.560 -14.884 1.00 93.12 93 VAL A O 1
ATOM 758 N N . VAL A 1 94 ? 11.124 -8.548 -12.889 1.00 95.56 94 VAL A N 1
ATOM 759 C CA . VAL A 1 94 ? 10.107 -7.764 -12.185 1.00 95.56 94 VAL A CA 1
ATOM 760 C C . VAL A 1 94 ? 10.621 -6.344 -12.015 1.00 95.56 94 VAL A C 1
ATOM 762 O O . VAL A 1 94 ? 11.720 -6.133 -11.519 1.00 95.56 94 VAL A O 1
ATOM 765 N N . LEU A 1 95 ? 9.830 -5.367 -12.438 1.00 96.12 95 LEU A N 1
ATOM 766 C CA . LEU A 1 95 ? 10.149 -3.947 -12.380 1.00 96.12 95 LEU A CA 1
ATOM 767 C C . LEU A 1 95 ? 9.200 -3.258 -11.415 1.00 96.12 95 LEU A C 1
ATOM 769 O O . LEU A 1 95 ? 7.996 -3.532 -11.410 1.00 96.12 95 LEU A O 1
ATOM 773 N N . TYR A 1 96 ? 9.741 -2.328 -10.646 1.00 96.81 96 TYR A N 1
ATOM 774 C CA . TYR A 1 96 ? 9.016 -1.567 -9.643 1.00 96.81 96 TYR A CA 1
ATOM 775 C C . TYR A 1 96 ? 9.076 -0.085 -9.990 1.00 96.81 96 TYR A C 1
ATOM 777 O O . TYR A 1 96 ? 10.140 0.425 -10.338 1.00 96.81 96 TYR A O 1
ATOM 785 N N . ALA A 1 97 ? 7.942 0.604 -9.893 1.00 96.88 97 ALA A N 1
ATOM 786 C CA . ALA A 1 97 ? 7.858 2.040 -10.135 1.00 96.88 97 ALA A CA 1
ATOM 787 C C . ALA A 1 97 ? 6.670 2.656 -9.392 1.00 96.88 97 ALA A C 1
ATOM 789 O O . ALA A 1 97 ? 5.609 2.043 -9.273 1.00 96.88 97 ALA A O 1
ATOM 790 N N . TYR A 1 98 ? 6.812 3.898 -8.939 1.00 95.56 98 TYR A N 1
ATOM 791 C CA . TYR A 1 98 ? 5.666 4.686 -8.482 1.00 95.56 98 TYR A CA 1
ATOM 792 C C . TYR A 1 98 ? 4.850 5.202 -9.665 1.00 95.56 98 TYR A C 1
ATOM 794 O O . TYR A 1 98 ? 5.339 5.245 -10.792 1.00 95.56 98 TYR A O 1
ATOM 802 N N . ASP A 1 99 ? 3.621 5.635 -9.408 1.00 94.25 99 ASP A N 1
ATOM 803 C CA . ASP A 1 99 ? 2.844 6.356 -10.411 1.00 94.25 99 ASP A CA 1
ATOM 804 C C . ASP A 1 99 ? 3.570 7.619 -10.909 1.00 94.25 99 ASP A C 1
ATOM 806 O O . ASP A 1 99 ? 4.178 8.348 -10.109 1.00 94.25 99 ASP A O 1
ATOM 810 N N . PRO A 1 100 ? 3.471 7.928 -12.215 1.00 93.81 100 PRO A N 1
ATOM 811 C CA . PRO A 1 100 ? 3.861 9.232 -12.721 1.00 93.81 100 PRO A CA 1
ATOM 812 C C . PRO A 1 100 ? 2.985 10.334 -12.102 1.00 93.81 100 PRO A C 1
ATOM 814 O O . PRO A 1 100 ? 1.906 10.059 -11.566 1.00 93.81 100 PRO A O 1
ATOM 817 N N . PRO A 1 101 ? 3.408 11.6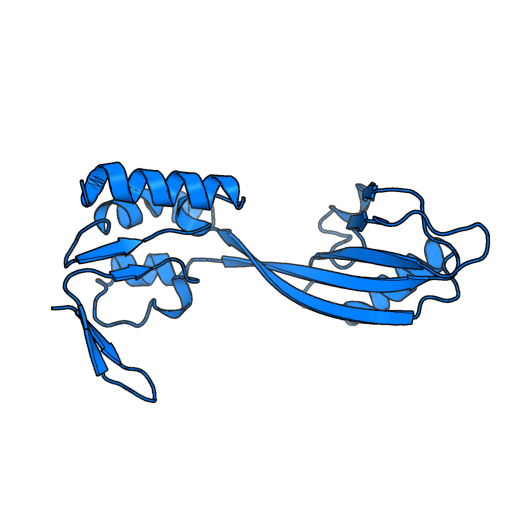09 -12.180 1.00 91.44 101 PRO A N 1
ATOM 818 C CA . PRO A 1 101 ? 2.563 12.728 -11.780 1.00 91.44 101 PRO A CA 1
ATOM 819 C C . PRO A 1 101 ? 1.188 12.659 -12.461 1.00 91.44 101 PRO A C 1
ATOM 821 O O . PRO A 1 101 ? 1.101 12.301 -13.633 1.00 91.44 101 PRO A O 1
ATOM 824 N N . LYS A 1 102 ? 0.118 13.048 -11.753 1.00 88.69 102 LYS A N 1
ATOM 825 C CA . LYS A 1 102 ? -1.269 12.967 -12.261 1.00 88.69 102 LYS A CA 1
ATOM 826 C C . LYS A 1 102 ? -1.487 13.701 -13.590 1.00 88.69 102 LYS A C 1
ATOM 828 O O . LYS A 1 102 ? -2.315 13.281 -14.384 1.00 88.69 102 LYS A O 1
ATOM 833 N N . GLU A 1 103 ? -0.719 14.761 -13.826 1.00 90.94 103 GLU A N 1
ATOM 834 C CA . GLU A 1 103 ? -0.763 15.577 -15.047 1.00 90.94 103 GLU A CA 1
ATOM 835 C C . GLU A 1 103 ? 0.034 14.969 -16.221 1.00 90.94 103 GLU A C 1
ATOM 837 O O . GLU A 1 103 ? 0.107 15.557 -17.303 1.00 90.94 103 GLU A O 1
ATOM 842 N N . SER A 1 104 ? 0.690 13.818 -16.018 1.00 90.31 104 SER A N 1
ATOM 843 C CA . SER A 1 104 ? 1.478 13.156 -17.058 1.00 90.31 104 SER A CA 1
ATOM 844 C C . SER A 1 104 ? 0.594 12.743 -18.230 1.00 90.31 104 SER A C 1
ATOM 846 O O . SER A 1 104 ? -0.422 12.071 -18.065 1.00 90.31 104 SER A O 1
ATOM 848 N N . LYS A 1 105 ? 1.032 13.092 -19.443 1.00 92.69 105 LYS A N 1
ATOM 849 C CA . LYS A 1 105 ? 0.403 12.646 -20.697 1.00 92.69 105 LYS A CA 1
ATOM 850 C C . LYS A 1 105 ? 0.885 11.267 -21.149 1.00 92.69 105 LYS A C 1
ATOM 852 O O . LYS A 1 105 ? 0.288 10.687 -22.049 1.00 92.69 105 LYS A O 1
ATOM 857 N N . ILE A 1 106 ? 1.975 10.772 -20.562 1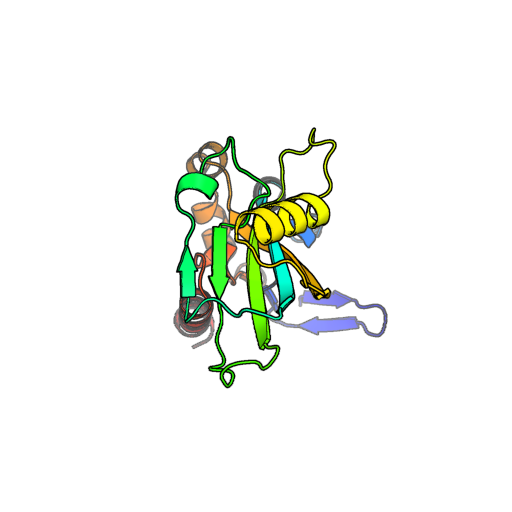.00 92.88 106 ILE A N 1
ATOM 858 C CA . ILE A 1 106 ? 2.554 9.465 -20.878 1.00 92.88 106 ILE A CA 1
ATOM 859 C C . ILE A 1 106 ? 1.996 8.453 -19.885 1.00 92.88 106 ILE A C 1
ATOM 861 O O . ILE A 1 106 ? 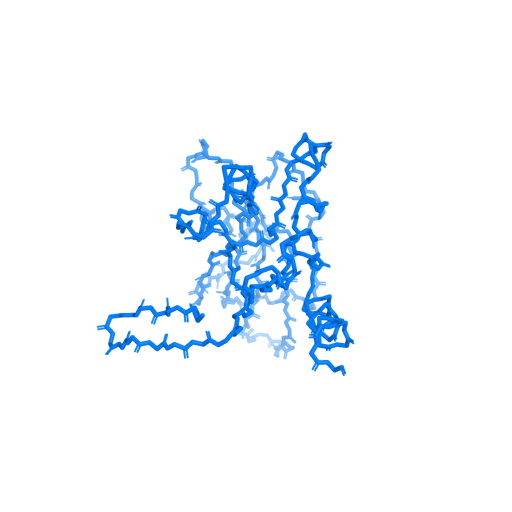1.979 8.709 -18.675 1.00 92.88 106 ILE A O 1
ATOM 865 N N . SER A 1 107 ? 1.524 7.315 -20.398 1.00 93.25 107 SER A N 1
ATOM 866 C CA . SER A 1 107 ? 0.996 6.251 -19.553 1.00 93.25 107 SER A CA 1
ATOM 867 C C . SER A 1 107 ? 2.106 5.615 -18.713 1.00 93.25 107 SER A C 1
ATOM 869 O O . SER A 1 107 ? 3.278 5.614 -19.092 1.00 93.25 107 SER A O 1
ATOM 871 N N . ARG A 1 108 ? 1.724 5.021 -17.576 1.00 93.94 108 ARG A N 1
ATOM 872 C CA . ARG A 1 108 ? 2.667 4.329 -16.684 1.00 93.94 108 ARG A CA 1
ATOM 873 C C . ARG A 1 108 ? 3.451 3.251 -17.433 1.00 93.94 108 ARG A C 1
ATOM 875 O O . ARG A 1 108 ? 4.657 3.157 -17.286 1.00 93.94 108 ARG A O 1
ATOM 882 N N . LEU A 1 109 ? 2.769 2.466 -18.269 1.00 95.06 109 LEU A N 1
ATOM 883 C CA . LEU A 1 109 ? 3.387 1.373 -19.015 1.00 95.06 109 LEU A CA 1
ATOM 884 C C . LEU A 1 109 ? 4.331 1.876 -20.114 1.00 95.06 109 LEU A C 1
ATOM 886 O O . LEU A 1 109 ? 5.354 1.242 -20.360 1.00 95.06 109 LEU A O 1
ATOM 890 N N . ASP A 1 110 ? 4.000 2.986 -20.774 1.00 95.12 110 ASP A N 1
ATOM 891 C CA . ASP A 1 110 ? 4.837 3.520 -21.851 1.00 95.12 110 ASP A CA 1
ATOM 892 C C . ASP A 1 110 ? 6.144 4.111 -21.313 1.00 95.12 110 ASP A C 1
ATOM 894 O O . ASP A 1 110 ? 7.178 3.936 -21.949 1.00 95.12 110 ASP A O 1
ATOM 898 N N . LEU A 1 111 ? 6.130 4.710 -20.113 1.00 95.62 111 LEU A N 1
ATOM 899 C CA . LEU A 1 111 ? 7.362 5.112 -19.418 1.00 95.62 111 LEU A CA 1
ATOM 900 C C . LEU A 1 111 ? 8.266 3.910 -19.134 1.00 95.62 111 LEU A C 1
ATOM 902 O O . LEU A 1 111 ? 9.453 3.956 -19.424 1.00 95.62 111 LEU A O 1
ATOM 906 N N . ILE A 1 112 ? 7.700 2.807 -18.637 1.00 96.00 112 ILE A N 1
ATOM 907 C CA . ILE A 1 112 ? 8.474 1.595 -18.334 1.00 96.00 112 ILE A CA 1
ATOM 908 C C . ILE A 1 112 ? 9.059 0.965 -19.598 1.00 96.00 112 ILE A C 1
ATOM 910 O O . ILE A 1 112 ? 10.192 0.496 -19.579 1.00 96.00 112 ILE A O 1
ATOM 914 N N . LYS A 1 113 ? 8.310 0.952 -20.706 1.00 94.44 113 LYS A N 1
ATOM 915 C CA . LYS A 1 113 ? 8.835 0.478 -21.995 1.00 94.44 113 LYS A CA 1
ATOM 916 C C . LYS A 1 113 ? 9.973 1.365 -22.495 1.00 94.44 113 LYS A C 1
ATOM 918 O O . LYS A 1 113 ? 10.992 0.828 -22.906 1.00 94.44 113 LYS A O 1
ATOM 923 N N . ALA A 1 114 ? 9.820 2.686 -22.401 1.00 93.94 114 ALA A N 1
ATOM 924 C CA . ALA A 1 114 ? 10.877 3.624 -22.766 1.00 93.94 114 ALA A CA 1
ATOM 925 C C . ALA A 1 114 ? 12.137 3.418 -21.908 1.00 93.94 114 ALA A C 1
ATOM 927 O O . ALA A 1 114 ? 13.233 3.347 -22.452 1.00 93.94 114 ALA A O 1
ATOM 928 N N . ASP A 1 115 ? 11.985 3.225 -20.594 1.00 94.25 115 ASP A N 1
ATOM 929 C CA . ASP A 1 115 ? 13.112 2.930 -19.702 1.00 94.25 115 ASP A CA 1
ATOM 930 C C . ASP A 1 115 ? 13.804 1.607 -20.070 1.00 94.25 115 ASP A C 1
ATOM 932 O O . ASP A 1 115 ? 15.029 1.515 -20.056 1.00 94.25 115 ASP A O 1
ATOM 936 N N . LEU A 1 116 ? 13.039 0.566 -20.416 1.00 92.25 116 LEU A N 1
ATOM 937 C CA . LEU A 1 116 ? 13.599 -0.709 -20.876 1.00 92.25 116 LEU A CA 1
ATOM 938 C C . LEU A 1 116 ? 14.376 -0.553 -22.187 1.00 92.25 116 LEU A C 1
ATOM 940 O O . LEU A 1 116 ? 15.466 -1.115 -22.312 1.00 92.25 116 LEU A O 1
ATOM 944 N N . ASP A 1 117 ? 13.853 0.230 -23.129 1.00 91.38 117 ASP A N 1
ATOM 945 C CA . ASP A 1 117 ? 14.534 0.536 -24.386 1.00 91.38 117 ASP A CA 1
ATOM 946 C C . ASP A 1 117 ? 15.845 1.308 -24.134 1.00 91.38 117 ASP A C 1
ATOM 948 O O . ASP A 1 117 ? 16.883 0.951 -24.696 1.00 91.38 117 ASP A O 1
ATOM 952 N N . GLU A 1 118 ? 15.839 2.302 -23.235 1.00 89.88 118 GLU A N 1
ATOM 953 C CA . GLU A 1 118 ? 17.033 3.056 -22.810 1.00 89.88 118 GLU A CA 1
ATOM 954 C C . GLU A 1 118 ? 18.083 2.161 -22.128 1.00 89.88 118 GLU A C 1
ATOM 956 O O . GLU A 1 118 ? 19.287 2.344 -22.327 1.00 89.88 118 GLU A O 1
ATOM 961 N N . LEU A 1 119 ? 17.642 1.144 -21.382 1.00 87.25 119 LEU A N 1
ATOM 962 C CA . LEU A 1 119 ? 18.503 0.116 -20.785 1.00 87.25 119 LEU A CA 1
ATOM 963 C C . LEU A 1 119 ? 18.984 -0.942 -21.800 1.00 87.25 119 LEU A C 1
ATOM 965 O O . LEU A 1 119 ? 19.720 -1.863 -21.439 1.00 87.25 119 LEU A O 1
ATOM 969 N N . GLY A 1 120 ? 18.598 -0.822 -23.074 1.00 86.12 120 GLY A N 1
ATOM 970 C CA . GLY A 1 120 ? 19.005 -1.720 -24.154 1.00 86.12 120 GLY A CA 1
ATOM 971 C C . GLY A 1 120 ? 18.210 -3.027 -24.223 1.00 86.12 120 GLY A C 1
ATOM 972 O O . GLY A 1 120 ? 18.645 -3.971 -24.888 1.00 86.12 120 GLY A O 1
ATOM 973 N N . VAL A 1 121 ? 17.052 -3.109 -23.570 1.00 85.88 121 VAL A N 1
ATOM 974 C CA . VAL A 1 121 ? 16.176 -4.289 -23.555 1.00 85.88 121 VAL A CA 1
ATOM 975 C C . VAL A 1 121 ? 15.145 -4.197 -24.685 1.00 85.88 121 VAL A C 1
ATOM 977 O O . VAL A 1 121 ? 13.974 -3.904 -24.476 1.00 85.88 121 VAL A O 1
ATOM 980 N N . GLY A 1 122 ? 15.592 -4.457 -25.914 1.00 73.00 122 GLY A N 1
ATOM 981 C CA . GLY A 1 122 ? 14.799 -4.193 -27.124 1.00 73.00 122 GLY A CA 1
ATOM 982 C C . GLY A 1 122 ? 13.659 -5.177 -27.432 1.00 73.00 122 GLY A C 1
ATOM 983 O O . GLY A 1 122 ? 12.851 -4.897 -28.314 1.00 73.00 122 GLY A O 1
ATOM 984 N N . GLN A 1 123 ? 13.569 -6.332 -26.759 1.00 84.19 123 GLN A N 1
ATOM 985 C CA . GLN A 1 123 ? 12.477 -7.305 -26.956 1.00 84.19 123 GLN A CA 1
ATOM 986 C C . GLN A 1 123 ? 11.715 -7.600 -25.660 1.00 84.19 123 GLN A C 1
ATOM 988 O O . GLN A 1 123 ? 11.494 -8.754 -25.287 1.00 84.19 123 GLN A O 1
ATOM 993 N N . ALA A 1 124 ? 11.298 -6.545 -24.962 1.00 91.88 124 ALA A N 1
ATOM 994 C CA . ALA A 1 124 ? 10.495 -6.673 -23.757 1.00 91.88 124 ALA A CA 1
ATOM 995 C C . ALA A 1 124 ? 9.020 -6.973 -24.076 1.00 91.88 124 ALA A C 1
ATOM 997 O O . ALA A 1 124 ? 8.319 -6.192 -24.724 1.00 91.88 124 ALA A O 1
ATOM 998 N N . ARG A 1 125 ? 8.503 -8.087 -23.551 1.00 94.38 125 ARG A N 1
ATOM 999 C CA . ARG A 1 125 ? 7.081 -8.441 -23.619 1.00 94.38 125 ARG A CA 1
ATOM 1000 C C . ARG A 1 125 ? 6.457 -8.397 -22.235 1.00 94.38 125 ARG A C 1
ATOM 1002 O O . ARG A 1 125 ? 6.858 -9.146 -21.347 1.00 94.38 125 ARG A O 1
ATOM 1009 N N . LEU A 1 126 ? 5.437 -7.558 -22.067 1.00 96.31 126 LEU A N 1
ATOM 1010 C CA . LEU A 1 126 ? 4.678 -7.503 -20.821 1.00 96.31 126 LEU A CA 1
ATOM 1011 C C . LEU A 1 126 ? 4.012 -8.863 -20.564 1.00 96.31 126 LEU A C 1
ATOM 1013 O O . LEU A 1 126 ? 3.252 -9.359 -21.396 1.00 96.31 126 LEU A O 1
ATOM 1017 N N . TYR A 1 127 ? 4.300 -9.447 -19.407 1.00 96.00 127 TYR A N 1
ATOM 1018 C CA . TYR A 1 127 ? 3.676 -10.672 -18.917 1.00 96.00 127 TYR A CA 1
ATOM 1019 C C . TYR A 1 127 ? 2.550 -10.354 -17.931 1.00 96.00 127 TYR A C 1
ATOM 1021 O O . TYR A 1 127 ? 1.450 -10.891 -18.044 1.00 96.00 127 TYR A O 1
ATOM 1029 N N . GLN A 1 128 ? 2.802 -9.443 -16.988 1.00 96.81 128 GLN A N 1
ATOM 1030 C CA . GLN A 1 128 ? 1.815 -9.028 -15.996 1.00 96.81 128 GLN A CA 1
ATOM 1031 C C . GLN A 1 128 ? 2.070 -7.595 -15.537 1.00 96.81 128 GLN A C 1
ATOM 1033 O O . GLN A 1 128 ? 3.212 -7.171 -15.411 1.00 96.81 128 GLN A O 1
ATOM 1038 N N . ALA A 1 129 ? 1.001 -6.868 -15.225 1.00 97.31 129 ALA A N 1
ATOM 1039 C CA . ALA A 1 129 ? 1.067 -5.601 -14.512 1.00 97.31 129 ALA A CA 1
ATOM 1040 C C . ALA A 1 129 ? 0.117 -5.653 -13.313 1.00 97.31 129 ALA A C 1
ATOM 1042 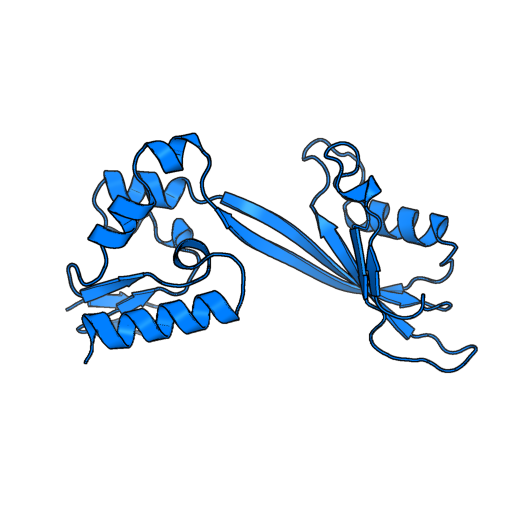O O . ALA A 1 129 ? -0.997 -6.176 -13.417 1.00 97.31 129 ALA A O 1
ATOM 1043 N N . ARG A 1 130 ? 0.551 -5.115 -12.174 1.00 97.19 130 ARG A N 1
ATOM 1044 C CA . ARG A 1 130 ? -0.290 -4.893 -10.994 1.00 97.19 130 ARG A CA 1
ATOM 1045 C C . ARG A 1 130 ? -0.038 -3.498 -10.447 1.00 97.19 130 ARG A C 1
ATOM 1047 O O . ARG A 1 130 ? 1.099 -3.036 -10.413 1.00 97.19 130 ARG A O 1
ATOM 1054 N N . HIS A 1 131 ? -1.121 -2.861 -10.025 1.00 96.25 131 HIS A N 1
ATOM 1055 C CA . HIS A 1 131 ? -1.128 -1.565 -9.363 1.00 96.25 131 HIS A CA 1
ATOM 1056 C C . HIS A 1 131 ? -1.611 -1.775 -7.931 1.00 96.25 131 HIS A C 1
ATOM 1058 O O . HIS A 1 131 ? -2.612 -2.460 -7.711 1.00 96.25 131 HIS A O 1
ATOM 1064 N N . TRP A 1 132 ? -0.865 -1.235 -6.976 1.00 95.50 132 TRP A N 1
ATOM 1065 C CA . TRP A 1 132 ? -1.044 -1.464 -5.552 1.00 95.50 132 TRP A CA 1
ATOM 1066 C C . TRP A 1 132 ? -1.257 -0.140 -4.829 1.00 95.50 132 TRP A C 1
ATOM 1068 O O . TRP A 1 132 ? -0.488 0.807 -5.006 1.00 95.50 132 TRP A O 1
ATOM 1078 N N . LYS A 1 133 ? -2.259 -0.121 -3.945 1.00 92.19 133 LYS A N 1
ATOM 1079 C CA . LYS A 1 133 ? -2.329 0.838 -2.842 1.00 92.19 133 LYS A CA 1
ATOM 1080 C C . LYS A 1 133 ? -1.307 0.404 -1.795 1.00 92.19 133 LYS A C 1
ATOM 1082 O O . LYS A 1 133 ? -1.591 -0.472 -0.985 1.00 92.19 133 LYS A O 1
ATOM 1087 N N . HIS A 1 134 ? -0.105 0.955 -1.865 1.00 93.44 134 HIS A N 1
ATOM 1088 C CA . HIS A 1 134 ? 1.019 0.536 -1.037 1.00 93.44 134 HIS A CA 1
ATOM 1089 C C . HIS A 1 134 ? 1.321 1.576 0.041 1.00 93.44 134 HIS A C 1
ATOM 1091 O O . HIS A 1 134 ? 1.109 2.766 -0.183 1.00 93.44 134 HIS A O 1
ATOM 1097 N N . HIS A 1 135 ? 1.862 1.140 1.181 1.00 92.88 135 HIS A N 1
ATOM 1098 C CA . HIS A 1 135 ? 2.320 2.020 2.257 1.00 92.88 135 HIS A CA 1
ATOM 1099 C C . HIS A 1 135 ? 1.229 2.984 2.738 1.00 92.88 135 HIS A C 1
ATOM 1101 O O . HIS A 1 135 ? 1.288 4.164 2.396 1.00 92.88 135 HIS A O 1
ATOM 1107 N N . PRO A 1 136 ? 0.223 2.513 3.497 1.00 95.88 136 PRO A N 1
ATOM 1108 C CA . PRO A 1 136 ? -0.716 3.418 4.142 1.00 95.88 136 PRO A CA 1
ATOM 1109 C C . PRO A 1 136 ? 0.015 4.366 5.096 1.00 95.88 136 PRO A C 1
ATOM 1111 O O . PRO A 1 136 ? 0.854 3.943 5.889 1.00 95.88 136 PRO A O 1
ATOM 1114 N N . TYR A 1 137 ? -0.324 5.650 5.041 1.00 96.12 137 TYR A N 1
ATOM 1115 C CA . TYR A 1 137 ? 0.262 6.681 5.891 1.00 96.12 137 TYR A CA 1
ATOM 1116 C C . TYR A 1 137 ? -0.708 7.841 6.111 1.00 96.12 137 TYR A C 1
ATOM 1118 O O . TYR A 1 137 ? -1.687 8.005 5.390 1.00 96.12 137 TYR A O 1
ATOM 1126 N N . VAL A 1 138 ? -0.399 8.702 7.074 1.00 97.31 138 VAL A N 1
ATOM 1127 C CA . VAL A 1 138 ? -1.046 10.009 7.238 1.00 97.31 138 VAL A CA 1
ATOM 1128 C C . VAL A 1 138 ? -0.000 11.118 7.130 1.00 97.31 138 VAL A C 1
ATOM 1130 O O . VAL A 1 138 ? 1.192 10.889 7.340 1.00 97.31 138 VAL A O 1
ATOM 1133 N N . ASP A 1 139 ? -0.415 12.326 6.747 1.00 96.94 139 ASP A N 1
ATOM 1134 C CA . ASP A 1 139 ? 0.524 13.446 6.628 1.00 96.94 139 ASP A CA 1
ATOM 1135 C C . ASP A 1 139 ? 0.998 13.969 7.995 1.00 96.94 139 ASP A C 1
ATOM 1137 O O . ASP A 1 139 ? 0.421 13.685 9.044 1.00 96.94 139 ASP A O 1
ATOM 1141 N N . SER A 1 140 ? 2.072 14.762 7.989 1.00 97.44 140 SER A N 1
ATOM 1142 C CA . SER A 1 140 ? 2.682 15.280 9.219 1.00 97.44 140 SER A CA 1
ATOM 1143 C C . SER A 1 140 ? 1.748 16.156 10.051 1.00 97.44 140 SER A C 1
ATOM 1145 O O . SER A 1 140 ? 1.956 16.277 11.255 1.00 97.44 140 SER A O 1
ATOM 1147 N N . GLN A 1 141 ? 0.752 16.792 9.432 1.00 98.00 141 GLN A N 1
ATOM 1148 C CA . GLN A 1 141 ? -0.254 17.555 10.163 1.00 98.00 141 GLN A CA 1
ATOM 1149 C C . GLN A 1 141 ? -1.187 16.604 10.919 1.00 98.00 141 GLN A C 1
ATOM 1151 O O . GLN A 1 141 ? -1.343 16.738 12.127 1.00 98.00 141 GLN A O 1
ATOM 1156 N N . THR A 1 142 ? -1.720 15.599 10.229 1.00 98.06 142 THR A N 1
ATOM 1157 C CA . THR A 1 142 ? -2.594 14.571 10.804 1.00 98.06 142 THR A CA 1
ATOM 1158 C C . THR A 1 142 ? -1.896 13.799 11.929 1.00 98.06 142 THR A C 1
ATOM 1160 O O . THR A 1 142 ? -2.500 13.529 12.964 1.00 98.06 142 THR A O 1
ATOM 1163 N N . LEU A 1 143 ? -0.596 13.505 11.779 1.00 97.00 143 LEU A N 1
ATOM 1164 C CA . LEU A 1 143 ? 0.218 12.927 12.855 1.00 97.00 143 LEU A CA 1
ATOM 1165 C C . LEU A 1 143 ? 0.236 13.821 14.100 1.00 97.00 143 LEU A C 1
ATOM 1167 O O . LEU A 1 143 ? -0.019 13.340 15.198 1.00 97.00 143 LEU A O 1
ATOM 1171 N N . LYS A 1 144 ? 0.493 15.126 13.933 1.00 97.81 144 LYS A N 1
ATOM 1172 C CA . LYS A 1 144 ? 0.523 16.098 15.043 1.00 97.81 144 LYS A CA 1
ATOM 1173 C C . LYS A 1 144 ? -0.835 16.283 15.718 1.00 97.81 144 LYS A C 1
ATOM 1175 O O . LYS A 1 144 ? -0.880 16.643 16.889 1.00 97.81 144 LYS A O 1
ATOM 1180 N N . GLU A 1 145 ? -1.927 16.061 14.992 1.00 97.94 145 GLU A N 1
ATOM 1181 C CA . GLU A 1 145 ? -3.296 16.128 15.519 1.00 97.94 145 GLU A CA 1
ATOM 1182 C C . GLU A 1 145 ? -3.656 14.926 16.417 1.00 97.94 145 GLU A C 1
ATOM 1184 O O . GLU A 1 145 ? -4.693 14.946 17.090 1.00 97.94 145 GLU A O 1
ATOM 1189 N N . GLY A 1 146 ? -2.787 13.912 16.478 1.00 97.75 146 GLY A N 1
ATOM 1190 C CA . GLY A 1 146 ? -2.892 12.784 17.398 1.00 97.75 146 GLY A CA 1
ATOM 1191 C C . GLY A 1 146 ? -3.510 11.529 16.779 1.00 97.75 146 GLY A C 1
ATOM 1192 O O . GLY A 1 146 ? -4.356 10.882 17.404 1.00 97.75 146 GLY A O 1
ATOM 1193 N N . PHE A 1 147 ? -3.162 11.227 15.522 1.00 98.12 147 PHE A N 1
ATOM 1194 C CA . PHE A 1 147 ? -3.703 10.078 14.788 1.00 98.12 147 PHE A CA 1
ATOM 1195 C C . PHE A 1 147 ? -3.492 8.759 15.543 1.00 98.12 147 PHE A C 1
ATOM 1197 O O . PHE A 1 147 ? -4.455 8.044 15.816 1.00 98.12 147 PHE A O 1
ATOM 1204 N N . TYR A 1 148 ? -2.250 8.446 15.923 1.00 97.19 148 TYR A N 1
ATOM 1205 C CA . TYR A 1 148 ? -1.924 7.169 16.563 1.00 97.19 148 TYR A CA 1
ATOM 1206 C C . TYR A 1 148 ? -2.458 7.076 17.993 1.00 97.19 148 TYR A C 1
ATOM 1208 O O . TYR A 1 148 ? -2.901 6.011 18.411 1.00 97.19 148 TYR A O 1
ATOM 1216 N N . GLU A 1 149 ? -2.515 8.189 18.722 1.00 97.56 149 GLU A N 1
ATOM 1217 C CA . GLU A 1 149 ? -3.162 8.268 20.030 1.00 97.56 149 GLU A CA 1
ATOM 1218 C C . GLU A 1 149 ? -4.641 7.898 19.917 1.00 97.56 149 GLU A C 1
ATOM 1220 O O . GLU A 1 149 ? -5.162 7.151 20.746 1.00 97.56 149 GLU A O 1
ATOM 1225 N N . LYS A 1 150 ? -5.319 8.378 18.868 1.00 96.81 150 LYS A N 1
ATOM 1226 C CA . LYS A 1 150 ? -6.719 8.035 18.625 1.00 96.81 150 LYS A CA 1
ATOM 1227 C C . LYS A 1 150 ? -6.894 6.581 18.182 1.00 96.81 150 LYS A C 1
ATOM 1229 O O . LYS A 1 150 ? -7.827 5.945 18.660 1.00 96.81 150 LYS A O 1
ATOM 1234 N N . ILE A 1 151 ? -6.015 6.044 17.332 1.00 95.94 151 ILE A N 1
ATOM 1235 C CA . ILE A 1 151 ? -6.034 4.619 16.953 1.00 95.94 151 ILE A CA 1
ATOM 1236 C C . ILE A 1 151 ? -5.847 3.723 18.185 1.00 95.94 151 ILE A C 1
ATOM 1238 O O . ILE A 1 151 ? -6.604 2.773 18.369 1.00 95.94 151 ILE A O 1
ATOM 1242 N N . ASN A 1 152 ? -4.918 4.062 19.080 1.00 95.31 152 ASN A N 1
ATOM 1243 C CA . ASN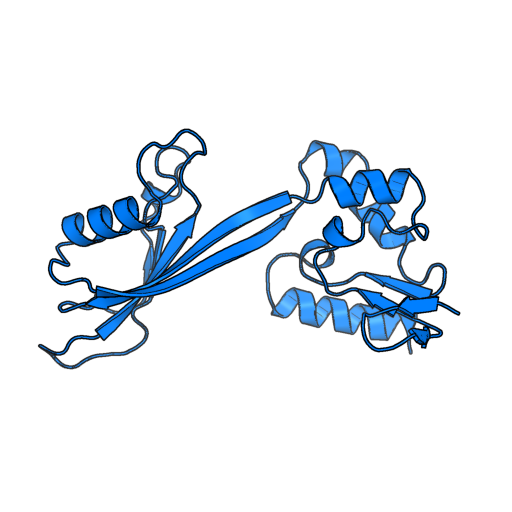 A 1 152 ? -4.691 3.303 20.311 1.00 95.31 152 ASN A CA 1
ATOM 1244 C C . ASN A 1 152 ? -5.901 3.338 21.255 1.00 95.31 152 ASN A C 1
ATOM 1246 O O . ASN A 1 152 ? -6.218 2.330 21.873 1.00 95.31 152 ASN A O 1
ATOM 1250 N N . GLN A 1 153 ? -6.631 4.458 21.320 1.00 95.62 153 GLN A N 1
ATOM 1251 C CA . GLN A 1 153 ? -7.876 4.561 22.098 1.00 95.62 153 GLN A CA 1
ATOM 1252 C C . GLN A 1 153 ? -9.022 3.685 21.566 1.00 95.62 153 GLN A C 1
ATOM 1254 O O . GLN A 1 153 ? -10.005 3.483 22.279 1.00 95.62 153 GLN A O 1
ATOM 1259 N N . ILE A 1 154 ? -8.946 3.223 20.314 1.00 95.19 154 ILE A N 1
ATOM 1260 C CA . ILE A 1 154 ? -9.961 2.342 19.723 1.00 95.19 154 ILE A CA 1
ATOM 1261 C C . ILE A 1 154 ? -9.725 0.884 20.126 1.00 95.19 154 ILE A C 1
ATOM 1263 O O . ILE A 1 154 ? -10.690 0.129 20.183 1.00 95.19 154 ILE A O 1
ATOM 1267 N N . GLN A 1 155 ? -8.486 0.484 20.426 1.00 96.12 155 GLN A N 1
ATOM 1268 C CA . GLN A 1 155 ? -8.148 -0.916 20.689 1.00 96.12 155 GLN A CA 1
ATOM 1269 C C . GLN A 1 155 ? -8.988 -1.491 21.841 1.00 96.12 155 GLN A C 1
ATOM 1271 O O . GLN A 1 155 ? -8.953 -0.995 22.966 1.00 96.12 155 GLN A O 1
ATOM 1276 N N . GLY A 1 156 ? -9.783 -2.517 21.536 1.00 94.69 156 GLY A N 1
ATOM 1277 C CA . GLY A 1 156 ? -10.681 -3.203 22.466 1.00 94.69 156 GLY A CA 1
ATOM 1278 C C . GLY A 1 156 ? -11.992 -2.481 22.765 1.00 94.69 156 GLY A C 1
ATOM 1279 O O . GLY A 1 156 ? -12.894 -3.076 23.362 1.00 94.69 156 GLY A O 1
ATOM 1280 N N . ARG A 1 157 ? -12.157 -1.229 22.328 1.00 94.38 157 ARG A N 1
ATOM 1281 C CA . ARG A 1 157 ? -13.397 -0.483 22.539 1.00 94.38 157 ARG A CA 1
ATOM 1282 C C . ARG A 1 157 ? -14.521 -1.117 21.724 1.00 94.38 157 ARG A C 1
ATOM 1284 O O . ARG A 1 157 ? -14.396 -1.303 20.518 1.00 94.38 157 ARG A O 1
ATOM 1291 N N . ASP A 1 158 ? -15.619 -1.442 22.404 1.00 92.94 158 ASP A N 1
ATOM 1292 C CA . ASP A 1 158 ? -16.809 -2.062 21.809 1.00 92.94 158 ASP A CA 1
ATOM 1293 C C . ASP A 1 158 ? -16.498 -3.366 21.036 1.00 92.94 158 ASP A C 1
ATOM 1295 O O . ASP A 1 158 ? -17.205 -3.733 20.100 1.00 92.94 158 ASP A O 1
ATOM 1299 N N . GLY A 1 159 ? -15.429 -4.074 21.432 1.00 95.19 159 GLY A N 1
ATOM 1300 C CA . GLY A 1 159 ? -14.981 -5.318 20.796 1.00 95.19 159 GLY A CA 1
ATOM 1301 C C . GLY A 1 159 ? -14.195 -5.127 19.493 1.00 95.19 159 GLY A C 1
ATOM 1302 O O . GLY A 1 159 ? -13.955 -6.106 18.790 1.00 95.19 159 GLY A O 1
ATOM 1303 N N . ILE A 1 160 ? -13.788 -3.904 19.145 1.00 96.31 160 ILE A N 1
ATOM 1304 C CA . ILE A 1 160 ? -13.062 -3.608 17.905 1.00 96.31 160 ILE A CA 1
ATOM 1305 C C . ILE A 1 160 ? -11.552 -3.530 18.142 1.00 96.31 160 ILE A C 1
ATOM 1307 O O . ILE A 1 160 ? -11.084 -2.856 19.056 1.00 96.31 160 ILE A O 1
ATOM 1311 N N . PHE A 1 161 ? -10.777 -4.162 17.264 1.00 97.25 161 PHE A N 1
ATOM 1312 C CA . PHE A 1 161 ? -9.315 -4.108 17.261 1.00 97.25 161 PHE A CA 1
ATOM 1313 C C . PHE A 1 161 ? -8.800 -3.760 15.869 1.00 97.25 161 PHE A C 1
ATOM 1315 O O . PHE A 1 161 ? -9.318 -4.254 14.867 1.00 97.25 161 PHE A O 1
ATOM 1322 N N . LEU A 1 162 ? -7.765 -2.927 15.797 1.00 96.62 162 LEU A N 1
ATOM 1323 C CA . LEU A 1 162 ? -7.196 -2.440 14.539 1.00 96.62 162 LEU A CA 1
ATOM 1324 C C . LEU A 1 162 ? -5.757 -2.931 14.383 1.00 96.62 162 LEU A C 1
ATOM 1326 O O . LEU A 1 162 ? -4.946 -2.795 15.298 1.00 96.62 162 LEU A O 1
ATOM 1330 N N . THR A 1 163 ? -5.415 -3.467 13.213 1.00 95.88 163 THR A N 1
ATOM 1331 C CA . THR A 1 163 ? -4.054 -3.915 12.895 1.00 95.88 163 THR A CA 1
ATOM 1332 C C . THR A 1 163 ? -3.707 -3.686 11.421 1.00 95.88 163 THR A C 1
ATOM 1334 O O . THR A 1 163 ? -4.439 -3.022 10.689 1.00 95.88 163 THR A O 1
ATOM 1337 N N . GLY A 1 164 ? -2.567 -4.215 10.983 1.00 93.88 164 GLY A N 1
ATOM 1338 C CA . GLY A 1 164 ? -2.029 -4.035 9.643 1.00 93.88 164 GLY A CA 1
ATOM 1339 C C . GLY A 1 164 ? -1.097 -2.831 9.530 1.00 93.88 164 GLY A C 1
ATOM 1340 O O . GLY A 1 164 ? -0.760 -2.168 10.511 1.00 93.88 164 GLY A O 1
ATOM 1341 N N . GLU A 1 165 ? -0.677 -2.556 8.298 1.00 95.06 165 GLU A N 1
ATOM 1342 C CA . GLU A 1 165 ? 0.452 -1.667 7.999 1.00 95.06 165 GLU A CA 1
ATOM 1343 C C . GLU A 1 165 ? 0.282 -0.234 8.518 1.00 95.06 165 GLU A C 1
ATOM 1345 O O . GLU A 1 165 ? 1.263 0.370 8.944 1.00 95.06 165 GLU A O 1
ATOM 1350 N N . ILE A 1 166 ? -0.941 0.315 8.521 1.00 95.81 166 ILE A N 1
ATOM 1351 C CA . ILE A 1 166 ? -1.186 1.678 9.024 1.00 95.81 166 ILE A CA 1
ATOM 1352 C C . ILE A 1 166 ? -0.941 1.788 10.529 1.00 95.81 166 ILE A C 1
ATOM 1354 O O . ILE A 1 166 ? -0.650 2.874 11.010 1.00 95.81 166 ILE A O 1
ATOM 1358 N N . VAL A 1 167 ? -1.055 0.682 11.268 1.00 95.00 167 VAL A N 1
ATOM 1359 C CA . VAL A 1 167 ? -0.858 0.646 12.722 1.00 95.00 167 VAL A CA 1
ATOM 1360 C C . VAL A 1 167 ? 0.571 0.219 13.070 1.00 95.00 167 VAL A C 1
ATOM 1362 O O . VAL A 1 167 ? 1.161 0.746 14.007 1.00 95.00 167 VAL A O 1
ATOM 1365 N N . SER A 1 168 ? 1.154 -0.707 12.302 1.00 92.88 168 SER A N 1
ATOM 1366 C CA . SER A 1 168 ? 2.454 -1.323 12.604 1.00 92.88 168 SER A CA 1
ATOM 1367 C C . SER A 1 168 ? 3.646 -0.747 11.830 1.00 92.88 168 SER A C 1
ATOM 1369 O O . SER A 1 168 ? 4.798 -1.045 12.144 1.00 92.88 168 SER A O 1
ATOM 1371 N N . GLY A 1 169 ? 3.402 0.027 10.775 1.00 89.44 169 GLY A N 1
ATOM 1372 C CA . GLY A 1 169 ? 4.413 0.407 9.791 1.00 89.44 169 GLY A CA 1
ATOM 1373 C C . GLY A 1 169 ? 4.612 -0.639 8.686 1.00 89.44 169 GLY A C 1
ATOM 1374 O O . GLY A 1 169 ? 4.114 -1.765 8.758 1.00 89.44 169 GLY A O 1
ATOM 1375 N N . LEU A 1 170 ? 5.350 -0.239 7.645 1.00 87.12 170 LEU A N 1
ATOM 1376 C CA . LEU A 1 170 ? 5.494 -0.977 6.387 1.00 87.12 170 LEU A CA 1
ATOM 1377 C C . LEU A 1 170 ? 6.488 -2.142 6.493 1.00 87.12 170 LEU A C 1
ATOM 1379 O O . LEU A 1 170 ? 7.672 -1.980 6.203 1.00 87.12 170 LEU A O 1
ATOM 1383 N N . SER A 1 171 ? 5.987 -3.318 6.855 1.00 91.50 171 SER A N 1
ATOM 1384 C CA . SER A 1 171 ? 6.563 -4.622 6.512 1.00 91.50 171 SER A CA 1
ATOM 1385 C C . SER A 1 171 ? 5.594 -5.735 6.921 1.00 91.50 171 SER A C 1
ATOM 1387 O O . SER A 1 171 ? 4.770 -5.566 7.823 1.00 91.50 171 SER A O 1
ATOM 1389 N N . ILE A 1 172 ? 5.729 -6.908 6.297 1.00 92.94 172 ILE A N 1
ATOM 1390 C CA . ILE A 1 172 ? 5.000 -8.112 6.727 1.00 92.94 172 ILE A CA 1
ATOM 1391 C C . ILE A 1 172 ? 5.378 -8.469 8.174 1.00 92.94 172 ILE A C 1
ATOM 1393 O O . ILE A 1 172 ? 4.514 -8.825 8.969 1.00 92.94 172 ILE A O 1
ATOM 1397 N N . GLU A 1 173 ? 6.657 -8.339 8.529 1.00 96.00 173 GLU A N 1
ATOM 1398 C CA . GLU A 1 173 ? 7.161 -8.643 9.871 1.00 96.00 173 GLU A CA 1
ATOM 1399 C C . GLU A 1 173 ? 6.530 -7.747 10.944 1.00 96.00 173 GLU A C 1
ATOM 1401 O O . GLU A 1 173 ? 6.053 -8.253 11.958 1.00 96.00 173 GLU A O 1
ATOM 1406 N N . ASN A 1 174 ? 6.413 -6.442 10.687 1.00 95.06 174 ASN A N 1
ATOM 1407 C CA . ASN A 1 174 ? 5.765 -5.513 11.608 1.00 95.06 174 ASN A CA 1
ATOM 1408 C C . ASN A 1 174 ? 4.281 -5.842 11.784 1.00 95.06 174 ASN A C 1
ATOM 1410 O O . ASN A 1 174 ? 3.780 -5.814 12.908 1.00 95.06 174 ASN A O 1
ATOM 1414 N N . ALA A 1 175 ? 3.578 -6.190 10.701 1.00 94.31 175 ALA A N 1
ATOM 1415 C CA . ALA A 1 175 ? 2.176 -6.594 10.781 1.00 94.31 175 ALA A CA 1
ATOM 1416 C C . ALA A 1 175 ? 2.001 -7.873 11.624 1.00 94.31 175 ALA A C 1
ATOM 1418 O O . ALA A 1 175 ? 1.069 -7.961 12.429 1.00 94.31 175 ALA A O 1
ATOM 1419 N N . ILE A 1 176 ? 2.922 -8.837 11.496 1.00 95.62 176 ILE A N 1
ATOM 1420 C CA . ILE A 1 176 ? 2.948 -10.057 12.318 1.00 95.62 176 ILE A CA 1
ATOM 1421 C C . ILE A 1 176 ? 3.203 -9.711 13.788 1.00 95.62 176 ILE A C 1
ATOM 1423 O O . ILE A 1 176 ? 2.456 -10.158 14.658 1.00 95.62 176 ILE A O 1
ATOM 1427 N N . TRP A 1 177 ? 4.229 -8.910 14.081 1.00 96.69 177 TRP A N 1
ATOM 1428 C CA . TRP A 1 177 ? 4.563 -8.524 15.454 1.00 96.69 177 TRP A CA 1
ATOM 1429 C C . TRP A 1 177 ? 3.445 -7.739 16.123 1.00 96.69 177 TRP A C 1
ATOM 1431 O O . TRP A 1 177 ? 3.114 -8.020 17.271 1.00 96.69 177 TRP A O 1
ATOM 1441 N N . HIS A 1 178 ? 2.807 -6.820 15.404 1.00 96.12 178 HIS A N 1
ATOM 1442 C CA . HIS A 1 178 ? 1.669 -6.088 15.940 1.00 96.12 178 HIS A CA 1
ATOM 1443 C C . HIS A 1 178 ? 0.462 -7.001 16.180 1.00 96.12 178 HIS A C 1
ATOM 1445 O O . HIS A 1 178 ? -0.228 -6.859 17.185 1.00 96.12 178 HIS A O 1
ATOM 1451 N N . SER A 1 179 ? 0.198 -7.957 15.286 1.00 95.75 179 SER A N 1
ATOM 1452 C CA . SER A 1 179 ? -0.877 -8.936 15.496 1.00 95.75 179 SER A CA 1
ATOM 1453 C C . SER A 1 179 ? -0.609 -9.795 16.734 1.00 95.75 179 SER A C 1
ATOM 1455 O O . SER A 1 179 ? -1.522 -10.053 17.512 1.00 95.75 179 SER A O 1
ATOM 1457 N N . LYS A 1 180 ? 0.651 -10.190 16.959 1.00 96.56 180 LYS A N 1
ATOM 1458 C CA . LYS A 1 180 ? 1.063 -10.908 18.169 1.00 96.56 180 LYS A CA 1
ATOM 1459 C C . LYS A 1 180 ? 0.892 -10.052 19.428 1.00 96.56 180 LYS A C 1
ATOM 1461 O O . LYS A 1 180 ? 0.327 -10.539 20.399 1.00 96.56 180 LYS A O 1
ATOM 1466 N N . TYR A 1 181 ? 1.317 -8.791 19.384 1.00 95.62 181 TYR A N 1
ATOM 1467 C CA . TYR A 1 181 ? 1.123 -7.837 20.477 1.00 95.62 181 TYR A CA 1
ATOM 1468 C C . TYR A 1 181 ? -0.359 -7.689 20.852 1.00 95.62 181 TYR A C 1
ATOM 1470 O O . TYR A 1 181 ? -0.693 -7.745 22.028 1.00 95.62 181 TYR A O 1
ATOM 1478 N N . LEU A 1 182 ? -1.260 -7.579 19.866 1.00 96.00 182 LEU A N 1
ATOM 1479 C CA . LEU A 1 182 ? -2.698 -7.498 20.141 1.00 96.00 182 LEU A CA 1
ATOM 1480 C C . LEU A 1 182 ? -3.221 -8.720 20.899 1.00 96.00 182 LEU A C 1
ATOM 1482 O O . LEU A 1 182 ? -4.019 -8.559 21.818 1.00 96.00 182 LEU A O 1
ATOM 1486 N N . LEU A 1 183 ? -2.780 -9.925 20.525 1.00 95.62 183 LEU A N 1
ATOM 1487 C CA . LEU A 1 183 ? -3.172 -11.150 21.223 1.00 95.62 183 LEU A CA 1
ATOM 1488 C C . LEU A 1 183 ? -2.686 -11.149 22.676 1.00 95.62 183 LEU A C 1
ATOM 1490 O O . LEU A 1 183 ? -3.466 -11.447 23.574 1.00 95.62 183 LEU A O 1
ATOM 1494 N N . GLU A 1 184 ? -1.419 -10.791 22.893 1.00 96.62 184 GLU A N 1
ATOM 1495 C CA . GLU A 1 184 ? -0.795 -10.753 24.221 1.00 96.62 184 GLU A CA 1
ATOM 1496 C C . GLU A 1 184 ? -1.408 -9.694 25.144 1.00 96.62 184 GLU A C 1
ATOM 1498 O O . GLU A 1 184 ? -1.498 -9.928 26.342 1.00 96.62 184 GLU A O 1
ATOM 1503 N N . GLU A 1 185 ? -1.832 -8.553 24.602 1.00 95.25 185 GLU A N 1
ATOM 1504 C CA . GLU A 1 185 ? -2.348 -7.437 25.401 1.00 95.25 185 GLU A CA 1
ATOM 1505 C C . GLU A 1 185 ? -3.854 -7.544 25.696 1.00 95.25 185 GLU A C 1
ATOM 1507 O O . GLU A 1 185 ? -4.306 -7.097 26.748 1.00 95.25 185 GLU A O 1
ATOM 1512 N N . PHE A 1 186 ? -4.652 -8.098 24.773 1.00 95.06 186 PHE A N 1
ATOM 1513 C CA . PHE A 1 186 ? -6.117 -7.974 24.837 1.00 95.06 186 PHE A CA 1
ATOM 1514 C C . PHE A 1 186 ? -6.901 -9.289 24.851 1.00 95.06 186 PHE A C 1
ATOM 1516 O O . PHE A 1 186 ? -8.105 -9.259 25.120 1.00 95.06 186 PHE A O 1
ATOM 1523 N N . PHE A 1 187 ? -6.275 -10.424 24.528 1.00 93.69 187 PHE A N 1
ATOM 1524 C CA . PHE A 1 187 ? -6.980 -11.705 24.375 1.00 93.69 187 PHE A CA 1
ATOM 1525 C C . PHE A 1 187 ? -6.522 -12.790 25.352 1.00 93.69 187 PHE A C 1
ATOM 1527 O O . PHE A 1 187 ? -7.281 -13.733 25.589 1.00 93.69 187 PHE A O 1
ATOM 1534 N N . PHE A 1 188 ? -5.309 -12.680 25.890 1.00 90.25 188 PHE A N 1
ATOM 1535 C CA . PHE A 1 188 ? -4.751 -13.602 26.880 1.00 90.25 188 PHE A CA 1
ATOM 1536 C C . PHE A 1 188 ? -4.740 -12.970 28.271 1.00 90.25 188 PHE A C 1
ATOM 1538 O O . PHE A 1 188 ? -4.977 -13.729 29.239 1.00 90.25 188 PHE A O 1
#

Secondary structure (DSSP, 8-state):
-EEEE-SS-EEEES-EEE-S-GGGGTT-TTS-HHHHHHHTT-EEEEEEEEEEEESSPPSEEEE-GGGGSGGGTTS--EEEE-S-PPTT--EEEEEEEEPPPTT-SS-HHHHHHHHHHHTT-TT-EEEEEEEEEEEEE--HHHHHTTHHHHHHHHTTGGGEEE-SHHHH-SSHHHHHHHHHHHHHHHT-

Sequence (188 aa):
GLTIKTAYECLDFDQVVMACPLEQFSNLDIWDEKTRYFLDKIKYQDFNTYGFIVDRVPRGCGCILENLSPQRKGHITIWDARWEEGVGSQGLVVLYAYDPPKESKISRLDLIKADLDELGVGQARLYQARHWKHHPYVDSQTLKEGFYEKINQIQGRDGIFLTGEIVSGLSIENAIWHSKYLLEEFFF

Foldseek 3Di:
DDWDDDPVDIDDDQADEDQDLQLVVLPPPVDDPVSSVLSVQKAFWWKKKWKKWFQDDDPAKDADVVCVDLVNALAFGMKGQPDDDDNRDIGIIMTMGTHRPPPDPAHSVRRHVVNCVVVVRPDIDTPDMDIDRHWIEGDPVSVVVPSLVVLVVCDCVSNYHYAHCHNQNDDPVSRVVVVVVSCVPPPD

pLDDT: mean 92.78, std 6.61, range [60.44, 98.12]